Protein 3LNU (pdb70)

CATH classification: 3.30.565.10 (+1 more: 3.30.230.10)

InterPro domains:
  IPR001241 DNA topoisomerase, type IIA [SM00433] (78-667)
  IPR002288 DNA gyrase B subunit, C-terminal [PF00986] (601-663)
  IPR003594 Histidine kinase/HSP90-like ATPase domain [PF02518] (72-176)
  IPR003594 Histidine kinase/HSP90-like ATPase domain [SM00387] (71-217)
  IPR005737 DNA topoisomerase IV, subunit B, Gram-negative [MF_00938] (46-671)
  IPR005737 DNA topoisomerase IV, subunit B, Gram-negative [PR01098] (70-83)
  IPR005737 DNA topoisomerase IV, subunit B, Gram-negative [PR01098] (193-208)
  IPR005737 DNA topoisomerase IV, subunit B, Gram-negative [PR01098] (218-235)
  IPR005737 DNA topoisomerase IV, subunit B, Gram-negative [PR01098] (236-257)
  IPR005737 DNA topoisomerase IV, subunit B, Gram-negative [PR01098] (282-305)
  IPR005737 DNA topoisomerase IV, subunit B, Gram-negative [PR01098] (337-353)
  IPR005737 DNA topoisomerase IV, subunit B, Gram-negative [PR01098] (354-369)
  IPR005737 DNA topoisomerase IV, subunit B, Gram-negative [PR01098] (381-404)
  IPR005737 DNA topoisomerase IV, subunit B, Gram-negative [PR01098] (405-430)
  IPR005737 DNA topoisomerase IV, subunit B, Gram-negative [PR01098] (491-512)
  IPR005737 DNA topoisomerase IV, subunit B, Gram-negative [PR01098] (512-524)
  IPR005737 DNA topoisomerase IV, subunit B, Gram-negative [PR01098] (546-562)
  IPR005737 DNA topoisomerase IV, subunit B, Gram-negative [PR01098] (580-602)
  IPR005737 DNA topoisomerase IV, subunit B, Gram-negative [PR01098] (627-641)
  IPR005737 DNA topoisomerase IV, subunit B, Gram-negative [TIGR01055] (47-668)

B-factor: mean 40.66, std 11.2, range [24.12, 106.64]

Solvent-accessible surface area: 16724 Å² total; per-residue (Å²): 74,15,92,54,0,61,174,147,25,44,140,88,13,80,38,39,74,0,27,42,0,0,62,38,7,0,46,62,4,5,84,34,7,72,57,62,91,5,126,68,0,70,0,19,7,48,150,84,28,0,0,16,2,36,16,59,0,101,11,29,52,18,92,96,60,114,137,58,161,37,12,13,0,25,27,79,0,21,99,167,65,7,5,8,0,0,2,0,2,50,44,0,32,0,30,0,51,69,119,6,28,38,16,39,0,22,0,114,73,1,96,44,47,29,167,35,67,107,80,22,125,30,47,156,202,62,33,1,13,78,4,54,0,42,14,18,74,154,35,14,123,32,64,154,25,61,33,171,46,4,55,86,46,0,58,14,14,0,4,9,10,79,12,2,23,0,67,2,57,11,71,65,85,44,95,134,42,71,34,112,32,131,87,0,6,70,48,7,0,76,51,73,7,85,149,40,136,13,31,0,82,74,3,7,51,11,80,80,128,95,97,68,5,57,0,45,1,0,0,0,1,0,53,144,27,123,50,25,67,49,4,21,0,52,19,63,82,1,68,81,43,7,13,0,9,81,2,0,66,41,0,0,4,46,1,0,86,86,10,0,81,178,100,130,51,49,56,238,84,24,161,5,34,38,74,4,0,28,50,45,0,0,1,0,0,7,0,67,20,95,110,22,106,53,39,37,151,78,91,68,76,2,47,14,218,105,0,27,46,21,0,67,31,6,0,44,104,31,0,24,112,42,1,100,133,47,54,139,55,0,54,117,0,0,88,26,0,4,75,71,13,62,80,165

Radius of gyration: 23.65 Å; Cα contacts (8 Å, |Δi|>4): 718; chains: 1; bounding box: 63×44×61 Å

Foldseek 3Di:
DLVVCVVPVVVPAPQQECQRLVVLVVVVQLVQLQVVFWAEWEWEQDPLLKIKIKIQGQWDFQDADPVVRATPVLCCCQDDSNVSLLQQFQKKKKWWDHQQFIWIWMHGNSHTPDGTGGDGGHDHSRTIMMMMTHGDNVRHPDSDDPVVVVVVLQQLSQLQRANHKYKYAYHVVRDIDIHHHNPRFQSVQCVVCVVFAWFPNSFQWFWDPPDQKIKTKTKTFTLDDDAAAWEEEQSHTQPVEELLVLLLLLQLQLLLQVLCVVVVPADPPFHFDSCLLPVRMHMYMYMYHPPWAADDPVSSYTYPNVNSNVSSVRNNVRNNVVCVVVVVSSSVSSVSSNVVRVVD

Organism: Xanthomonas oryzae pv. oryzae (strain KACC10331 / KXO85) (NCBI:txid291331)

Sequence (344 aa):
GLDPVKRRPGMYTDTARPNHLAQEVIDNSVDEALAGHAKQIEVTLYKDGSCEVSDDGRGMPVDIHPEEKIPGVELILTRLGVSVVNALSTKVELFIKREGSEHRMEFRDGNAASKLEVVGTVGKKNTGTRLRFWADPKYFDTPKFNVRALRHLLRAKAVLCPGLTVKLHDEATGEQDSWYFENGLRDYLKGEMAEHEMLPADLFVGSLKKDTEIVDWAAGWVPEGELVQESYVNLIPTAQHGTHVNGLRSGLTDALREFCDFRNLLPRGVKLAPEDVWDRVTFVLSLKMTDPQFSGQTKERLSSRQAAGFIEGAAHDAFSLYLNQNVEIGEKIAQIAIDRASAR

Nearest PDB structures (foldseek):
  3lnu-assembly1_A  TM=1.003E+00  e=7.807E-81  Xanthomonas oryzae pv. oryzae KACC 10331
  3lps-assembly1_A  TM=9.990E-01  e=3.133E-77  Xanthomonas oryzae pv. oryzae KACC 10331
  7cmp-assembly2_D  TM=8.787E-01  e=3.612E-68  Xanthomonas oryzae pv. oryzae KACC 10331
  6enh-assembly1_A-2  TM=9.137E-01  e=7.627E-40  Thermus thermophilus HB8
  3fv5-assembly2_B  TM=9.926E-01  e=2.231E-29  Escherichia coli K-12

Secondary structure (DSSP, 8-state):
--HHHHH-GGGTS-TTSTHHHHHHHHHHHHH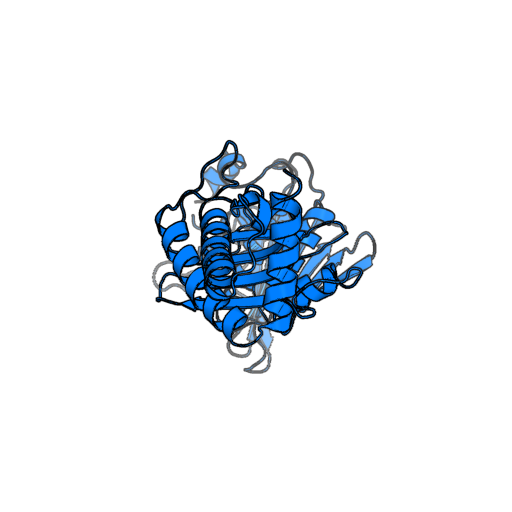HHHTTS--EEEEEE-TTS-EEEEE-SS----SB-TTT-SBHHHHHHH---HHHHHHTEEEEEEEEEETTEEEEEEEETTEE-S--EEEEE--TT--EEEEEEEE-GGGSS-S---HHHHHHHHHHHHHHSTT-EEEEEETTT--EEEEE-SSSHHHHHHHHTTTS--EEEEEEEEEEE-SS-EEEEEEEE-SSSPPPEEEEETTEE-TT-BHHHHHHHHHHHHHHHHHHHHTT-PPTT----HHHHHTTEEEEEEEE-SS--EESTTS-EE--HHHHHHHHHHHHHHHHHHHHH-HHHHHHHHHHHHHHHHT-

Structure (mmCIF,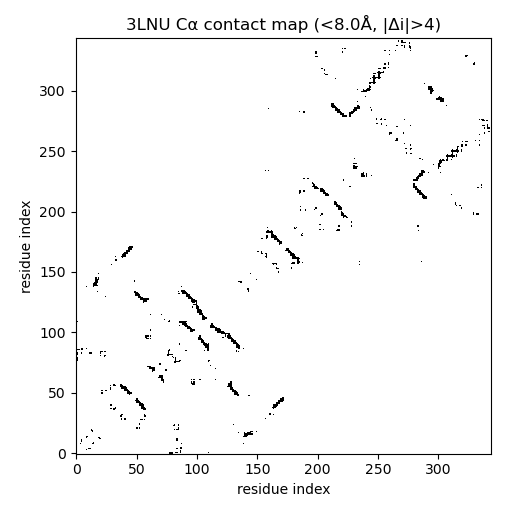 N/CA/C/O backbone):
data_3LNU
#
_entry.id   3LNU
#
_cell.length_a   105.302
_cell.length_b   105.302
_cell.length_c   133.765
_cell.angle_alpha   90.00
_cell.angle_beta   90.00
_cell.angle_gamma   90.00
#
_symmetry.space_group_name_H-M   'P 42 21 2'
#
loop_
_entity.id
_entity.type
_entity.pdbx_description
1 polymer 'Topoisomerase IV subunit B'
2 water water
#
loop_
_atom_site.group_PDB
_atom_site.id
_atom_site.type_symbol
_atom_site.label_atom_id
_atom_site.label_alt_id
_atom_site.label_comp_id
_atom_site.label_asym_id
_atom_site.label_entity_id
_atom_site.label_seq_id
_atom_site.pdbx_PDB_ins_code
_atom_site.Cartn_x
_atom_site.Cartn_y
_atom_site.Cartn_z
_atom_site.occupancy
_atom_site.B_iso_or_equiv
_atom_site.auth_seq_id
_atom_site.auth_comp_id
_atom_site.auth_asym_id
_atom_site.auth_atom_id
_atom_site.pdbx_PDB_model_num
ATOM 1 N N . GLY A 1 34 ? -12.058 44.779 68.966 1.00 55.50 59 GLY A N 1
ATOM 2 C CA . GLY A 1 34 ? -13.268 45.451 68.395 1.00 53.65 59 GLY A CA 1
ATOM 3 C C . GLY A 1 34 ? -13.117 45.720 66.911 1.00 51.67 59 GLY A C 1
ATOM 4 O O . GLY A 1 34 ? -12.001 45.887 66.415 1.00 50.96 59 GLY A O 1
ATOM 5 N N . LEU A 1 35 ? -14.239 45.763 66.197 1.00 49.31 60 LEU A N 1
ATOM 6 C CA . LEU A 1 35 ? -14.212 46.008 64.759 1.00 48.04 60 LEU A CA 1
ATOM 7 C C . LEU A 1 35 ? -14.638 47.432 64.410 1.00 47.65 60 LEU A C 1
ATOM 8 O O . LEU A 1 35 ? -14.502 47.861 63.266 1.00 48.51 60 LEU A O 1
ATOM 13 N N . ASP A 1 36 ? -15.140 48.169 65.399 1.00 47.98 61 ASP A N 1
ATOM 14 C CA . ASP A 1 36 ? -15.581 49.544 65.172 1.00 47.73 61 ASP A CA 1
ATOM 15 C C . ASP A 1 36 ? -14.552 50.424 64.475 1.00 44.80 61 ASP A C 1
ATOM 16 O O . ASP A 1 36 ? -14.906 51.249 63.638 1.00 45.25 61 ASP A O 1
ATOM 21 N N . PRO A 1 37 ? -13.265 50.282 64.824 1.00 43.78 62 PRO A N 1
ATOM 22 C CA . PRO A 1 37 ? -12.258 51.118 64.160 1.00 43.91 62 PRO A CA 1
ATOM 23 C C . PRO A 1 37 ? -12.272 50.913 62.645 1.00 43.20 62 PRO A C 1
ATOM 24 O O . PRO A 1 37 ? -12.077 51.856 61.881 1.00 42.54 62 PRO A O 1
ATOM 28 N N . VAL A 1 38 ? -12.507 49.672 62.219 1.00 42.20 63 VAL A N 1
ATOM 29 C CA . VAL A 1 38 ? -12.537 49.349 60.797 1.00 39.15 63 VAL A CA 1
ATOM 30 C C . VAL A 1 38 ? -13.741 50.003 60.127 1.00 41.11 63 VAL A C 1
ATOM 31 O O . VAL A 1 38 ? -13.633 50.536 59.022 1.00 37.81 63 VAL A O 1
ATOM 35 N N . LYS A 1 39 ? -14.887 49.962 60.801 1.00 42.13 64 LYS A N 1
ATOM 36 C CA . LYS A 1 39 ? -16.108 50.552 60.269 1.00 44.51 64 LYS A CA 1
ATOM 37 C C . LYS A 1 39 ? -15.991 52.073 60.207 1.00 46.64 64 LYS A C 1
ATOM 38 O O . LYS A 1 39 ? -16.575 52.719 59.337 1.00 47.66 64 LYS A O 1
ATOM 44 N N . ARG A 1 40 ? -15.228 52.635 61.137 1.00 48.01 65 ARG A N 1
ATOM 45 C CA . ARG A 1 40 ? -15.027 54.078 61.211 1.00 50.33 65 ARG A CA 1
ATOM 46 C C . ARG A 1 40 ? -14.130 54.564 60.064 1.00 49.40 65 ARG A C 1
ATOM 47 O O . ARG A 1 40 ? -14.413 55.582 59.433 1.00 49.53 65 ARG A O 1
ATOM 55 N N . ARG A 1 41 ? -13.055 53.830 59.796 1.00 47.99 66 ARG A N 1
ATOM 56 C CA . ARG A 1 41 ? -12.124 54.187 58.727 1.00 47.22 66 ARG A CA 1
ATOM 57 C C . ARG A 1 41 ? -11.800 52.969 57.864 1.00 43.74 66 ARG A C 1
ATOM 58 O O . ARG A 1 41 ? -10.687 52.444 57.912 1.00 41.93 66 ARG A O 1
ATOM 66 N N . PRO A 1 42 ? -12.763 52.512 57.048 1.00 41.99 67 PRO A N 1
ATOM 67 C CA . PRO A 1 42 ? -12.513 51.343 56.198 1.00 40.57 67 PRO A CA 1
ATOM 68 C C . PRO A 1 42 ? -11.305 51.485 55.272 1.00 39.34 67 PRO A C 1
ATOM 69 O O . PRO A 1 42 ? -10.629 50.502 54.971 1.00 37.89 67 PRO A O 1
ATOM 73 N N . GLY A 1 43 ? -11.031 52.712 54.840 1.00 38.42 68 GLY A N 1
ATOM 74 C CA . GLY A 1 43 ? -9.910 52.957 53.952 1.00 37.63 68 GLY A CA 1
ATOM 75 C C . GLY A 1 43 ? -8.554 52.611 54.538 1.00 38.02 68 GLY A C 1
ATOM 76 O O . GLY A 1 43 ? -7.573 52.476 53.811 1.00 36.96 68 GLY A O 1
ATOM 77 N N . MET A 1 44 ? -8.484 52.467 55.855 1.00 39.94 69 MET A N 1
ATOM 78 C CA . MET A 1 44 ? -7.221 52.129 56.498 1.00 41.10 69 MET A CA 1
ATOM 79 C C . MET A 1 44 ? -7.029 50.623 56.568 1.00 38.67 69 MET A C 1
ATOM 80 O O . MET A 1 44 ? -5.946 50.149 56.892 1.00 39.89 69 MET A O 1
ATOM 85 N N . TYR A 1 45 ? -8.076 49.870 56.255 1.00 37.14 70 TYR A N 1
ATOM 86 C CA . TYR A 1 45 ? -8.001 48.413 56.331 1.00 35.85 70 TYR A CA 1
ATOM 87 C C . TYR A 1 45 ? -8.239 47.673 55.025 1.00 33.69 70 TYR A C 1
ATOM 88 O O . TYR A 1 45 ? -7.934 46.490 54.925 1.00 31.63 70 TYR A O 1
ATOM 97 N N . THR A 1 46 ? -8.792 48.354 54.030 1.00 33.05 71 THR A N 1
ATOM 98 C CA . THR A 1 46 ? -9.053 47.707 52.750 1.00 33.11 71 THR A CA 1
ATOM 99 C C . THR A 1 46 ? -9.149 48.746 51.645 1.00 33.99 71 THR A C 1
ATOM 100 O O . THR A 1 46 ? -9.105 49.947 51.905 1.00 34.64 71 THR A O 1
ATOM 104 N N . ASP A 1 47 ? -9.271 48.273 50.411 1.00 33.97 72 ASP A N 1
ATOM 105 C CA . ASP A 1 47 ? -9.422 49.157 49.260 1.00 35.72 72 ASP A CA 1
ATOM 106 C C . ASP A 1 47 ? -10.925 49.396 49.148 1.00 34.49 72 ASP A C 1
ATOM 107 O O . ASP A 1 47 ? -11.667 48.490 48.776 1.00 33.90 72 ASP A O 1
ATOM 112 N N . THR A 1 48 ? -11.372 50.606 49.470 1.00 34.88 73 THR A N 1
ATOM 113 C CA . THR A 1 48 ? -12.799 50.936 49.431 1.00 35.24 73 THR A CA 1
ATOM 114 C C . THR A 1 48 ? -13.400 51.205 48.047 1.00 36.87 73 THR A C 1
ATOM 115 O O . THR A 1 48 ? -14.574 51.580 47.941 1.00 35.25 73 THR A O 1
ATOM 119 N N . ALA A 1 49 ? -12.606 51.025 46.995 1.00 35.00 74 ALA A N 1
ATOM 120 C CA . ALA A 1 49 ? -13.092 51.246 45.633 1.00 35.76 74 ALA A CA 1
ATOM 121 C C . ALA A 1 49 ? -14.125 50.179 45.295 1.00 36.66 74 ALA A C 1
ATOM 122 O O . ALA A 1 49 ? -15.161 50.463 44.688 1.00 36.98 74 ALA A O 1
ATOM 124 N N . ARG A 1 50 ? -13.817 48.948 45.696 1.00 36.28 75 ARG A N 1
ATOM 125 C CA . ARG A 1 50 ? -14.677 47.794 45.463 1.00 33.51 75 ARG A CA 1
ATOM 126 C C . ARG A 1 50 ? -14.268 46.686 46.442 1.00 33.67 75 ARG A C 1
ATOM 127 O O . ARG A 1 50 ? -13.239 46.795 47.106 1.00 32.34 75 ARG A O 1
ATOM 135 N N . PRO A 1 51 ? -15.065 45.606 46.541 1.00 33.31 76 PRO A N 1
ATOM 136 C CA . PRO A 1 51 ? -14.797 44.484 47.455 1.00 32.35 76 PRO A CA 1
ATOM 137 C C . PRO A 1 51 ? -13.711 43.472 47.088 1.00 32.05 76 PRO A C 1
ATOM 138 O O . PRO A 1 51 ? -13.548 42.472 47.792 1.00 31.49 76 PRO A O 1
ATOM 142 N N . ASN A 1 52 ? -12.981 43.710 46.002 1.00 30.10 77 ASN A N 1
ATOM 143 C CA . ASN A 1 52 ? -11.927 42.782 45.588 1.00 31.45 77 ASN A CA 1
ATOM 144 C C . ASN A 1 52 ? -10.931 42.448 46.696 1.00 30.31 77 ASN A C 1
ATOM 145 O O . ASN A 1 52 ? -10.571 41.282 46.882 1.00 30.87 77 ASN A O 1
ATOM 150 N N . HIS A 1 53 ? -10.479 43.465 47.422 1.00 30.01 78 HIS A N 1
ATOM 151 C CA . HIS A 1 53 ? -9.514 43.240 48.495 1.00 30.17 78 HIS A CA 1
ATOM 152 C C . HIS A 1 53 ? -10.089 42.334 49.579 1.00 28.94 78 HIS A C 1
ATOM 153 O O . HIS A 1 53 ? -9.373 41.494 50.127 1.00 27.18 78 HIS A O 1
ATOM 160 N N . LEU A 1 54 ? -11.372 42.506 49.895 1.00 26.17 79 LEU A N 1
ATOM 161 C CA . LEU A 1 54 ? -12.006 41.663 50.909 1.00 26.24 79 LEU A CA 1
ATOM 162 C C . LEU A 1 54 ? -11.916 40.208 50.455 1.00 25.45 79 LEU A C 1
ATOM 163 O O . LEU A 1 54 ? -11.549 39.327 51.230 1.00 28.19 79 LEU A O 1
ATOM 168 N N . ALA A 1 55 ? -12.237 39.954 49.193 1.00 26.56 80 ALA A N 1
ATOM 169 C CA . ALA A 1 55 ? -12.171 38.595 48.674 1.00 26.47 80 ALA A CA 1
ATOM 170 C C . ALA A 1 55 ? -10.743 38.080 48.778 1.00 28.36 80 ALA A C 1
ATOM 171 O O . ALA A 1 55 ? -10.510 36.912 49.105 1.00 27.97 80 ALA A O 1
ATOM 173 N N . GLN A 1 56 ? -9.793 38.969 48.497 1.00 29.62 81 GLN A N 1
ATOM 174 C CA . GLN A 1 56 ? -8.367 38.644 48.539 1.00 31.58 81 GLN A CA 1
ATOM 175 C C . GLN A 1 56 ? -7.966 38.109 49.909 1.00 30.17 81 GLN A C 1
ATOM 176 O O . GLN A 1 56 ? -7.220 37.132 50.013 1.00 29.69 81 GLN A O 1
ATOM 182 N N . GLU A 1 57 ? -8.460 38.756 50.960 1.00 28.40 82 GLU A N 1
ATOM 183 C CA . GLU A 1 57 ? -8.140 38.335 52.316 1.00 29.41 82 GLU A CA 1
ATOM 184 C C . GLU A 1 57 ? -8.650 36.922 52.567 1.00 28.48 82 GLU A C 1
ATOM 185 O O . GLU A 1 57 ? -7.950 36.104 53.165 1.00 27.06 82 GLU A O 1
ATOM 191 N N . VAL A 1 58 ? -9.859 36.625 52.097 1.00 26.32 83 VAL A N 1
ATOM 192 C CA . VAL A 1 58 ? -10.415 35.293 52.290 1.00 25.58 83 VAL A CA 1
ATOM 193 C C . VAL A 1 58 ? -9.633 34.289 51.451 1.00 26.61 83 VAL A C 1
ATOM 194 O O . VAL A 1 58 ? -9.347 33.178 51.894 1.00 25.94 83 VAL A O 1
ATOM 198 N N . ILE A 1 59 ? -9.274 34.687 50.238 1.00 27.54 84 ILE A N 1
ATOM 199 C CA . ILE A 1 59 ? -8.509 33.809 49.361 1.00 27.06 84 ILE A CA 1
ATOM 200 C C . ILE A 1 59 ? -7.135 33.503 49.970 1.00 27.11 84 ILE A C 1
ATOM 201 O O . ILE A 1 59 ? -6.671 32.364 49.908 1.00 27.98 84 ILE A O 1
ATOM 206 N N . ASP A 1 60 ? -6.488 34.499 50.577 1.00 29.34 85 ASP A N 1
ATOM 207 C CA . ASP A 1 60 ? -5.169 34.255 51.167 1.00 31.06 85 ASP A CA 1
ATOM 208 C C . ASP A 1 60 ? -5.215 33.157 52.229 1.00 31.27 85 ASP A C 1
ATOM 209 O O . ASP A 1 60 ? -4.275 32.377 52.345 1.00 31.45 85 ASP A O 1
ATOM 214 N N . ASN A 1 61 ? -6.300 33.085 53.000 1.00 31.95 86 ASN A N 1
ATOM 215 C CA . ASN A 1 61 ? -6.399 32.040 54.015 1.00 33.29 86 ASN A CA 1
ATOM 216 C C . ASN A 1 61 ? -6.424 30.653 53.391 1.00 31.52 86 ASN A C 1
ATOM 217 O O . ASN A 1 61 ? -5.790 29.732 53.898 1.00 33.45 86 ASN A O 1
ATOM 222 N N . SER A 1 62 ? -7.147 30.502 52.287 1.00 30.54 87 SER A N 1
ATOM 223 C CA . SER A 1 62 ? -7.206 29.208 51.622 1.00 28.92 87 SER A CA 1
ATOM 224 C C . SER A 1 62 ? -5.863 28.898 50.955 1.00 29.47 87 SER A C 1
ATOM 225 O O . SER A 1 62 ? -5.439 27.747 50.915 1.00 27.89 87 SER A O 1
ATOM 228 N N . VAL A 1 63 ? -5.193 29.919 50.426 1.00 30.37 88 VAL A N 1
ATOM 229 C CA . VAL A 1 63 ? -3.910 29.684 49.772 1.00 31.07 88 VAL A CA 1
ATOM 230 C C . VAL A 1 63 ? -2.869 29.216 50.794 1.00 31.65 88 VAL A C 1
ATOM 231 O O . VAL A 1 63 ? -2.033 28.370 50.482 1.00 31.00 88 VAL A O 1
ATOM 235 N N . ASP A 1 64 ? -2.932 29.733 52.018 1.00 32.29 89 ASP A N 1
ATOM 236 C CA . ASP A 1 64 ? -1.988 29.302 53.041 1.00 35.48 89 ASP A CA 1
ATOM 237 C C . ASP A 1 64 ? -2.131 27.801 53.298 1.00 37.18 89 ASP A C 1
ATOM 238 O O . ASP A 1 64 ? -1.141 27.113 53.558 1.00 36.85 89 ASP A O 1
ATOM 243 N N . GLU A 1 65 ? -3.360 27.289 53.218 1.00 37.69 90 GLU A N 1
ATOM 244 C CA . GLU A 1 65 ? -3.594 25.857 53.418 1.00 38.31 90 GLU A CA 1
ATOM 245 C C . GLU A 1 65 ? -2.919 25.081 52.294 1.00 37.77 90 GLU A C 1
ATOM 246 O O . GLU A 1 65 ? -2.311 24.035 52.521 1.00 38.78 90 GLU A O 1
ATOM 252 N N . ALA A 1 66 ? -3.032 25.610 51.080 1.00 37.14 91 ALA A N 1
ATOM 253 C CA . ALA A 1 66 ? -2.434 24.988 49.909 1.00 37.27 91 ALA A CA 1
ATOM 254 C C . ALA A 1 66 ? -0.906 25.029 49.989 1.00 36.26 91 ALA A C 1
ATOM 255 O O . ALA A 1 66 ? -0.231 24.052 49.657 1.00 36.89 91 ALA A O 1
ATOM 257 N N . LEU A 1 67 ? -0.362 26.161 50.426 1.00 36.20 92 LEU A N 1
ATOM 258 C CA . LEU A 1 67 ? 1.088 26.305 50.551 1.00 37.35 92 LEU A CA 1
ATOM 259 C C . LEU A 1 67 ? 1.629 25.359 51.622 1.00 38.89 92 LEU A C 1
ATOM 260 O O . LEU A 1 67 ? 2.793 24.970 51.579 1.00 38.20 92 LEU A O 1
ATOM 265 N N . ALA A 1 68 ? 0.776 24.991 52.577 1.00 40.33 93 ALA A N 1
ATOM 266 C CA . ALA A 1 68 ? 1.171 24.087 53.653 1.00 41.40 93 ALA A CA 1
ATOM 267 C C . ALA A 1 68 ? 0.963 22.636 53.245 1.00 42.65 93 ALA A C 1
ATOM 268 O O . ALA A 1 68 ? 1.155 21.723 54.049 1.00 42.56 93 ALA A O 1
ATOM 270 N N . GLY A 1 69 ? 0.561 22.430 51.996 1.00 42.42 94 GLY A N 1
ATOM 271 C CA . GLY A 1 69 ? 0.334 21.084 51.502 1.00 43.52 94 GLY A CA 1
ATOM 272 C C . GLY A 1 69 ? -0.910 20.409 52.054 1.00 45.87 94 GLY A C 1
ATOM 273 O O . GLY A 1 69 ? -0.994 19.179 52.060 1.00 45.74 94 GLY A O 1
ATOM 274 N N . HIS A 1 70 ? -1.881 21.199 52.510 1.00 45.05 95 HIS A N 1
ATOM 275 C CA . HIS A 1 70 ? -3.114 20.642 53.061 1.00 45.89 95 HIS A CA 1
ATOM 276 C C . HIS A 1 70 ? -4.370 21.019 52.283 1.00 45.62 95 HIS A C 1
ATOM 277 O O . HIS A 1 70 ? -5.482 20.865 52.783 1.00 46.53 95 HIS A O 1
ATOM 284 N N . ALA A 1 71 ? -4.195 21.514 51.065 1.00 43.80 96 ALA A N 1
ATOM 285 C CA . ALA A 1 71 ? -5.326 21.892 50.231 1.00 41.45 96 ALA A CA 1
ATOM 286 C C . ALA A 1 71 ? -4.928 21.720 48.775 1.00 40.06 96 ALA A C 1
ATOM 287 O O . ALA A 1 71 ? -3.794 22.008 48.400 1.00 39.57 96 ALA A O 1
ATOM 289 N N . LYS A 1 72 ? -5.862 21.248 47.959 1.00 38.09 97 LYS A N 1
ATOM 290 C CA . LYS A 1 72 ? -5.594 21.024 46.543 1.00 39.10 97 LYS A CA 1
ATOM 291 C C . LYS A 1 72 ? -6.653 21.680 45.667 1.00 37.16 97 LYS A C 1
ATOM 292 O O . LYS A 1 72 ? -6.524 21.707 44.444 1.00 35.25 97 LYS A O 1
ATOM 298 N N . GLN A 1 73 ? -7.696 22.213 46.294 1.00 35.37 98 GLN A N 1
ATOM 299 C CA . GLN A 1 73 ? -8.793 22.809 45.544 1.00 35.53 98 GLN A CA 1
ATOM 300 C C . GLN A 1 73 ? -9.337 24.067 46.212 1.00 33.36 98 GLN A C 1
ATOM 301 O O . GLN A 1 73 ? -9.634 24.066 47.403 1.00 31.94 98 GLN A O 1
ATOM 307 N N . ILE A 1 74 ? -9.457 25.135 45.435 1.00 31.38 99 ILE A N 1
ATOM 308 C CA . ILE A 1 74 ? -9.997 26.393 45.921 1.00 30.57 99 ILE A CA 1
ATOM 309 C C . ILE A 1 74 ? -10.969 26.868 44.848 1.00 30.90 99 ILE A C 1
ATOM 310 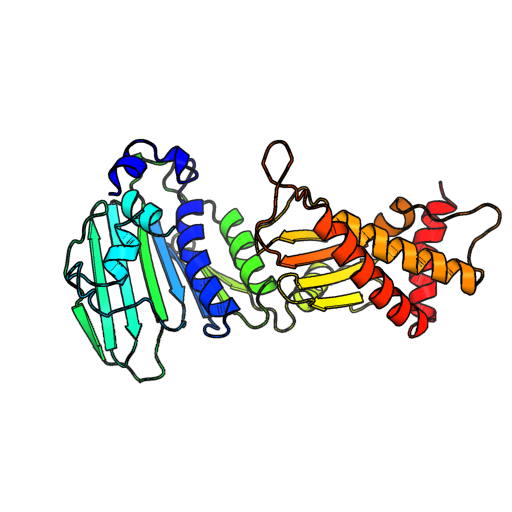O O . ILE A 1 74 ? -10.639 26.853 43.664 1.00 30.35 99 ILE A O 1
ATOM 315 N N . GLU A 1 75 ? -12.169 27.276 45.249 1.00 31.76 100 GLU A N 1
ATOM 316 C CA . GLU A 1 75 ? -13.150 27.751 44.282 1.00 31.27 100 GLU A CA 1
ATOM 317 C C . GLU A 1 75 ? -13.791 29.040 44.758 1.00 30.75 100 GLU A C 1
ATOM 318 O O . GLU A 1 75 ? -14.234 29.141 45.900 1.00 29.54 100 GLU A O 1
ATOM 324 N N . VAL A 1 76 ? -13.831 30.028 43.875 1.00 29.13 101 VAL A N 1
ATOM 325 C CA . VAL A 1 76 ? -14.425 31.306 44.210 1.00 28.32 101 VAL A CA 1
ATOM 326 C C . VAL A 1 76 ? -15.700 31.496 43.412 1.00 28.87 101 VAL A C 1
ATOM 327 O O . VAL A 1 76 ? -15.742 31.207 42.217 1.00 28.57 101 VAL A O 1
ATOM 331 N N . THR A 1 77 ? -16.745 31.972 44.079 1.00 29.16 102 THR A N 1
ATOM 332 C CA . THR A 1 77 ? -18.018 32.212 43.413 1.00 28.85 102 THR A CA 1
ATOM 333 C C . THR A 1 77 ? -18.476 33.655 43.641 1.00 29.41 102 THR A C 1
ATOM 334 O O . THR A 1 77 ? -18.509 34.125 44.775 1.00 29.41 102 THR A O 1
ATOM 338 N N . LEU A 1 78 ? -18.792 34.360 42.558 1.00 30.32 103 LEU A N 1
ATOM 339 C CA . LEU A 1 78 ? -19.313 35.724 42.646 1.00 31.09 103 LEU A CA 1
ATOM 340 C C . LEU A 1 78 ? -20.800 35.576 42.344 1.00 31.92 103 LEU A C 1
ATOM 341 O O . LEU A 1 78 ? -21.172 35.117 41.266 1.00 31.32 103 LEU A O 1
ATOM 346 N N . TYR A 1 79 ? -21.649 35.950 43.293 1.00 32.44 104 TYR A N 1
ATOM 347 C CA . TYR A 1 79 ? -23.091 35.817 43.110 1.00 33.26 104 TYR A CA 1
ATOM 348 C C . TYR A 1 79 ? -23.756 37.087 42.599 1.00 34.91 104 TYR A C 1
ATOM 349 O O . TYR A 1 79 ? -23.215 38.190 42.749 1.00 35.16 104 TYR A O 1
ATOM 358 N N . LYS A 1 80 ? -24.935 36.928 42.000 1.00 33.72 105 LYS A N 1
ATOM 359 C CA . LYS A 1 80 ? -25.688 38.067 41.478 1.00 34.49 105 LYS A CA 1
ATOM 360 C C . LYS A 1 80 ? -26.143 38.977 42.613 1.00 33.23 105 LYS A C 1
ATOM 361 O O . LYS A 1 80 ? -26.372 40.166 42.400 1.00 35.30 105 LYS A O 1
ATOM 367 N N . ASP A 1 81 ? -26.286 38.426 43.816 1.00 30.44 106 ASP A N 1
ATOM 368 C CA . ASP A 1 81 ? -26.706 39.249 44.947 1.00 30.28 106 ASP A CA 1
ATOM 369 C C . ASP A 1 81 ? -25.537 40.084 45.479 1.00 28.53 106 ASP A C 1
ATOM 370 O O . ASP A 1 81 ? -25.662 40.753 46.499 1.00 28.60 106 ASP A O 1
ATOM 375 N N . GLY A 1 82 ? -24.401 40.038 44.788 1.00 28.14 107 GLY A N 1
ATOM 376 C CA . GLY A 1 82 ? -23.254 40.819 45.212 1.00 28.06 107 GLY A CA 1
ATOM 377 C C . GLY A 1 82 ? -22.315 40.136 46.189 1.00 29.10 107 GLY A C 1
ATOM 378 O O . GLY A 1 82 ? -21.258 40.679 46.523 1.00 30.20 107 GLY A O 1
ATOM 379 N N . SER A 1 83 ? -22.677 38.946 46.653 1.00 27.01 108 SER A N 1
ATOM 380 C CA . SER A 1 83 ? -21.819 38.245 47.598 1.00 27.14 108 SER A CA 1
ATOM 381 C C . SER A 1 83 ? -20.699 37.491 46.896 1.00 26.75 108 SER A C 1
ATOM 382 O O . SER A 1 83 ? -20.709 37.310 45.676 1.00 27.01 108 SER A O 1
ATOM 385 N N . CYS A 1 84 ? -19.723 37.065 47.685 1.00 27.10 109 CYS A N 1
ATOM 386 C CA . CYS A 1 84 ? -18.592 36.315 47.174 1.00 27.49 109 CYS A CA 1
ATOM 387 C C . CYS A 1 84 ? -18.338 35.191 48.151 1.00 26.28 109 CYS A C 1
ATOM 388 O O . CYS A 1 84 ? -18.392 35.387 49.363 1.00 27.52 109 CYS A O 1
ATOM 391 N N . GLU A 1 85 ? -18.089 34.007 47.621 1.00 25.63 110 GLU A N 1
ATOM 392 C CA . GLU A 1 85 ? -17.820 32.862 48.459 1.00 27.19 110 GLU A CA 1
ATOM 393 C C . GLU A 1 85 ? -16.508 32.237 48.023 1.00 27.14 110 GLU A C 1
ATOM 394 O O . GLU A 1 85 ? -16.188 32.197 46.834 1.00 28.98 110 GLU A O 1
ATOM 400 N N . VAL A 1 86 ? -15.745 31.774 49.003 1.00 27.53 111 VAL A N 1
ATOM 401 C CA . VAL A 1 86 ? -14.464 31.137 48.759 1.00 27.81 111 VAL A CA 1
ATOM 402 C C . VAL A 1 86 ? -14.512 29.835 49.521 1.00 28.26 111 VAL A C 1
ATOM 403 O O . VAL A 1 86 ? -14.748 29.820 50.726 1.00 29.20 111 VAL A O 1
ATOM 407 N N . SER A 1 87 ? -14.286 28.749 48.797 1.00 28.13 112 SER A N 1
ATOM 408 C CA . SER A 1 87 ? -14.334 27.409 49.347 1.00 30.82 112 SER A CA 1
ATOM 409 C C . SER A 1 87 ? -13.020 26.666 49.100 1.00 31.15 112 SER A C 1
ATOM 410 O O . SER A 1 87 ? -12.446 26.760 48.016 1.00 32.41 112 SER A O 1
ATOM 413 N N . ASP A 1 88 ? -12.538 25.937 50.103 1.00 31.13 113 ASP A N 1
ATOM 414 C CA . ASP A 1 88 ? -11.308 25.164 49.946 1.00 30.60 113 ASP A CA 1
ATOM 415 C C . ASP A 1 88 ? -11.454 23.802 50.624 1.00 31.45 113 ASP A C 1
ATOM 416 O O . ASP A 1 88 ? -12.369 23.591 51.427 1.00 30.42 113 ASP A O 1
ATOM 421 N N . ASP A 1 89 ? -10.563 22.879 50.280 1.00 30.27 114 ASP A N 1
ATOM 422 C CA . ASP A 1 89 ? -10.582 21.542 50.856 1.00 31.82 114 ASP A CA 1
ATOM 423 C C . ASP A 1 89 ? -9.399 21.400 51.814 1.00 33.25 114 ASP A C 1
ATOM 424 O O . ASP A 1 89 ? -8.743 20.358 51.878 1.00 33.54 114 ASP A O 1
ATOM 429 N N . GLY A 1 90 ? -9.139 22.472 52.555 1.00 34.65 115 GLY A N 1
ATOM 430 C CA . GLY A 1 90 ? -8.056 22.483 53.518 1.00 36.33 115 GLY A CA 1
ATOM 431 C C . GLY A 1 90 ? -8.447 21.756 54.793 1.00 38.25 115 GLY A C 1
ATOM 432 O O . GLY A 1 90 ? -9.416 20.999 54.805 1.00 37.86 115 GLY A O 1
ATOM 433 N N . ARG A 1 91 ? -7.701 21.988 55.866 1.00 39.00 116 ARG A N 1
ATOM 434 C CA . ARG A 1 91 ? -7.970 21.331 57.140 1.00 42.15 116 ARG A CA 1
ATOM 435 C C . ARG A 1 91 ? -9.204 21.895 57.834 1.00 41.61 116 ARG A C 1
ATOM 436 O O . ARG A 1 91 ? -9.763 21.267 58.738 1.00 41.22 116 ARG A O 1
ATOM 444 N N . GLY A 1 92 ? -9.622 23.081 57.397 1.00 40.05 117 GLY A N 1
ATOM 445 C CA . GLY A 1 92 ? -10.787 23.732 57.966 1.00 37.30 117 GLY A CA 1
ATOM 446 C C . GLY A 1 92 ? -10.432 24.642 59.127 1.00 37.12 117 GLY A C 1
ATOM 447 O O . GLY A 1 92 ? -9.527 24.337 59.901 1.00 34.94 117 GLY A O 1
ATOM 448 N N . MET A 1 93 ? -11.134 25.764 59.244 1.00 35.78 118 MET A N 1
ATOM 449 C CA . MET A 1 93 ? -10.886 26.704 60.326 1.00 37.47 118 MET A CA 1
ATOM 450 C C . MET A 1 93 ? -11.264 26.067 61.668 1.00 38.91 118 MET A C 1
ATOM 451 O O . MET A 1 93 ? -12.123 25.186 61.725 1.00 36.94 118 MET A O 1
ATOM 456 N N . PRO A 1 94 ? -10.608 26.492 62.763 1.00 41.37 119 PRO A N 1
ATOM 457 C CA . PRO A 1 94 ? -10.872 25.955 64.104 1.00 42.74 119 PRO A CA 1
ATOM 458 C C . PRO A 1 94 ? -12.335 25.979 64.528 1.00 45.05 119 PRO A C 1
ATOM 459 O O . PRO A 1 94 ? -13.021 26.995 64.398 1.00 46.45 119 PRO A O 1
ATOM 463 N N . VAL A 1 95 ? -12.805 24.844 65.038 1.00 45.01 120 VAL A N 1
ATOM 464 C CA . VAL A 1 95 ? -14.185 24.716 65.486 1.00 45.82 120 VAL A CA 1
ATOM 465 C C . VAL A 1 95 ? -14.271 24.408 66.980 1.00 47.16 120 VAL A C 1
ATOM 466 O O . VAL A 1 95 ? -15.306 23.954 67.465 1.00 47.76 120 VAL A O 1
ATOM 470 N N . ASP A 1 96 ? -13.181 24.646 67.702 1.00 46.91 121 ASP A N 1
ATOM 471 C CA . ASP A 1 96 ? -13.165 24.403 69.138 1.00 48.47 121 ASP A CA 1
ATOM 472 C C . ASP A 1 96 ? -13.567 25.675 69.876 1.00 48.24 121 ASP A C 1
ATOM 473 O O . ASP A 1 96 ? -13.673 26.746 69.275 1.00 49.08 121 ASP A O 1
ATOM 478 N N . ILE A 1 97 ? -13.790 25.557 71.178 1.00 45.64 122 ILE A N 1
ATOM 479 C CA . ILE A 1 97 ? -14.186 26.706 71.975 1.00 45.64 122 ILE A CA 1
ATOM 480 C C . ILE A 1 97 ? -13.018 27.205 72.816 1.00 47.02 122 ILE A C 1
ATOM 481 O O . ILE A 1 97 ? -12.309 26.420 73.445 1.00 45.23 122 ILE A O 1
ATOM 486 N N . HIS A 1 98 ? -12.819 28.519 72.808 1.00 49.93 123 HIS A N 1
ATOM 487 C CA . HIS A 1 98 ? -11.740 29.147 73.564 1.00 53.19 123 HIS A CA 1
ATOM 488 C C . HIS A 1 98 ? -12.090 29.105 75.051 1.00 53.88 123 HIS A C 1
ATOM 489 O O . HIS A 1 98 ? -13.135 29.611 75.468 1.00 53.38 123 HIS A O 1
ATOM 496 N N . PRO A 1 99 ? -11.214 28.502 75.870 1.00 55.29 124 PRO A N 1
ATOM 497 C CA . PRO A 1 99 ? -11.423 28.382 77.317 1.00 57.35 124 PRO A CA 1
ATOM 498 C C . PRO A 1 99 ? -11.674 29.711 78.027 1.00 59.39 124 PRO A C 1
ATOM 499 O O . PRO A 1 99 ? -12.522 29.796 78.917 1.00 59.85 124 PRO A O 1
ATOM 503 N N . GLU A 1 100 ? -10.944 30.748 77.633 1.00 61.31 125 GLU A N 1
ATOM 504 C CA . GLU A 1 100 ? -11.116 32.059 78.248 1.00 63.43 125 GLU A CA 1
ATOM 505 C C . GLU A 1 100 ? -12.298 32.815 77.645 1.00 62.68 125 GLU A C 1
ATOM 506 O O . GLU A 1 100 ? -13.218 33.209 78.360 1.00 61.82 125 GLU A O 1
ATOM 512 N N . GLU A 1 101 ? -12.270 33.002 76.326 1.00 62.26 126 GLU A N 1
ATOM 513 C CA . GLU A 1 101 ? -13.326 33.725 75.621 1.00 60.72 126 GLU A CA 1
ATOM 514 C C . GLU A 1 101 ? -14.696 33.049 75.686 1.00 59.10 126 GLU A C 1
ATOM 515 O O . GLU A 1 101 ? -15.724 33.721 75.617 1.00 58.94 126 GLU A O 1
ATOM 521 N N . LYS A 1 102 ? -14.711 31.725 75.810 1.00 56.83 127 LYS A N 1
ATOM 522 C CA . LYS A 1 102 ? -15.966 30.977 75.883 1.00 54.74 127 LYS A CA 1
ATOM 523 C C . LYS A 1 102 ? -16.719 31.029 74.550 1.00 51.98 127 LYS A C 1
ATOM 524 O O . LYS A 1 102 ? -17.924 30.785 74.496 1.00 50.65 127 LYS A O 1
ATOM 530 N N . ILE A 1 103 ? -16.009 31.357 73.477 1.00 48.81 128 ILE A N 1
ATOM 531 C CA . ILE A 1 103 ? -16.622 31.426 72.159 1.00 45.65 128 ILE A CA 1
ATOM 532 C C . ILE A 1 103 ? -15.790 30.648 71.153 1.00 43.80 128 ILE A C 1
ATOM 533 O O . ILE A 1 103 ? -14.613 30.370 71.384 1.00 43.58 128 ILE A O 1
ATOM 538 N N . PRO A 1 104 ? -16.395 30.277 70.017 1.00 42.61 129 PRO A N 1
ATOM 539 C CA . PRO A 1 104 ? -15.683 29.525 68.980 1.00 42.26 129 PRO A CA 1
ATOM 540 C C . PRO A 1 104 ? -14.409 30.240 68.520 1.00 41.19 129 PRO A C 1
ATOM 541 O O . PRO A 1 104 ? -14.410 31.454 68.333 1.00 40.72 129 PRO A O 1
ATOM 545 N N . GLY A 1 105 ? -13.331 29.486 68.337 1.00 39.88 130 GLY A N 1
ATOM 546 C CA . GLY A 1 105 ? -12.092 30.085 67.883 1.00 41.16 130 GLY A CA 1
ATOM 547 C C . GLY A 1 105 ? -12.269 30.811 66.558 1.00 41.69 130 GLY A C 1
ATOM 548 O O . GLY A 1 105 ? -11.628 31.839 66.308 1.00 39.85 130 GLY A O 1
ATOM 549 N N . VAL A 1 106 ? -13.142 30.284 65.702 1.00 39.89 131 VAL A N 1
ATOM 550 C CA . VAL A 1 106 ? -13.385 30.905 64.407 1.00 39.11 131 VAL A CA 1
ATOM 551 C C . VAL A 1 106 ? -14.035 32.271 64.621 1.00 39.27 131 VAL A C 1
ATOM 552 O O . VAL A 1 106 ? -13.736 33.231 63.907 1.00 36.84 131 VAL A O 1
ATOM 556 N N . GLU A 1 107 ? -14.904 32.367 65.622 1.00 38.49 132 GLU A N 1
ATOM 557 C CA . GLU A 1 107 ? -15.557 33.635 65.909 1.00 40.26 132 GLU A CA 1
ATOM 558 C C . GLU A 1 107 ? -14.533 34.703 66.307 1.00 41.16 132 GLU A C 1
ATOM 559 O O . GLU A 1 107 ? -14.676 35.869 65.937 1.00 40.25 132 GLU A O 1
ATOM 565 N N . LEU A 1 108 ? -13.508 34.305 67.061 1.00 41.07 133 LEU A N 1
ATOM 566 C CA . LEU A 1 108 ? -12.463 35.237 67.483 1.00 42.47 133 LEU A CA 1
ATOM 567 C C . LEU A 1 108 ? -11.688 35.748 66.272 1.00 40.76 133 LEU A C 1
ATOM 568 O O . LEU A 1 108 ? -11.262 36.901 66.238 1.00 41.55 133 LEU A O 1
ATOM 573 N N . ILE A 1 109 ? -11.504 34.878 65.284 1.00 40.09 134 ILE A N 1
ATOM 574 C CA . ILE A 1 109 ? -10.802 35.240 64.060 1.00 39.16 134 ILE A CA 1
ATOM 575 C C . ILE A 1 109 ? -11.589 36.331 63.330 1.00 39.05 134 ILE A C 1
ATOM 576 O O . ILE A 1 109 ? -11.015 37.325 62.884 1.00 38.56 134 ILE A O 1
ATOM 581 N N . LEU A 1 110 ? -12.903 36.152 63.224 1.00 37.97 135 LEU A N 1
ATOM 582 C CA . LEU A 1 110 ? -13.746 37.123 62.526 1.00 40.47 135 LEU A CA 1
ATOM 583 C C . LEU A 1 110 ? -14.161 38.375 63.297 1.00 41.11 135 LEU A C 1
ATOM 584 O O . LEU A 1 110 ? -14.628 39.339 62.690 1.00 40.81 135 LEU A O 1
ATOM 589 N N . THR A 1 111 ? -13.986 38.384 64.614 1.00 42.72 136 THR A N 1
ATOM 590 C CA . THR A 1 111 ? -14.408 39.539 65.408 1.00 44.78 136 THR A CA 1
ATOM 591 C C . THR A 1 111 ? -13.306 40.289 66.146 1.00 47.23 136 THR A C 1
ATOM 592 O O . THR A 1 111 ? -13.574 41.292 66.807 1.00 48.15 136 THR A O 1
ATOM 596 N N . ARG A 1 112 ? -12.073 39.812 66.036 1.00 49.76 137 ARG A N 1
ATOM 597 C CA . ARG A 1 112 ? -10.965 40.462 66.717 1.00 53.42 137 ARG A CA 1
ATOM 598 C C . ARG A 1 112 ? -9.907 40.970 65.752 1.00 54.51 137 ARG A C 1
ATOM 599 O O . ARG A 1 112 ? -9.587 40.308 64.766 1.00 54.34 137 ARG A O 1
ATOM 607 N N . LEU A 1 113 ? -9.368 42.149 66.061 1.00 56.71 138 LEU A N 1
ATOM 608 C CA . LEU A 1 113 ? -8.333 42.800 65.257 1.00 57.91 138 LEU A CA 1
ATOM 609 C C . LEU A 1 113 ? -8.862 43.306 63.922 1.00 58.56 138 LEU A C 1
ATOM 610 O O . LEU A 1 113 ? -9.035 44.512 63.734 1.00 58.76 138 LEU A O 1
ATOM 615 N N . GLY A 1 134 ? -6.772 41.138 58.451 1.00 38.58 159 GLY A N 1
ATOM 616 C CA . GLY A 1 134 ? -7.175 39.785 58.086 1.00 36.95 159 GLY A CA 1
ATOM 617 C C . GLY A 1 134 ? -8.652 39.616 57.745 1.00 35.36 159 GLY A C 1
ATOM 618 O O . GLY A 1 134 ? -9.339 40.568 57.372 1.00 34.68 159 GLY A O 1
ATOM 619 N N . VAL A 1 135 ? -9.148 38.393 57.889 1.00 32.18 160 VAL A N 1
ATOM 620 C CA . VAL A 1 135 ? -10.528 38.098 57.570 1.00 31.21 160 VAL A CA 1
ATOM 621 C C . VAL A 1 135 ? -11.541 38.813 58.478 1.00 31.65 160 VAL A C 1
ATOM 622 O O . VAL A 1 135 ? -12.727 38.864 58.167 1.00 31.05 160 VAL A O 1
ATOM 626 N N . SER A 1 136 ? -11.084 39.391 59.586 1.00 30.40 161 SER A N 1
ATOM 627 C CA . SER A 1 136 ? -12.003 40.114 60.461 1.00 31.09 161 SER A CA 1
ATOM 628 C C . SER A 1 136 ? -12.475 41.394 59.749 1.00 31.26 161 SER A C 1
ATOM 629 O O . SER A 1 136 ? -13.582 41.887 59.990 1.00 29.13 161 SER A O 1
ATOM 632 N N . VAL A 1 137 ? -11.636 41.924 58.865 1.00 29.08 162 VAL A N 1
ATOM 633 C CA . VAL A 1 137 ? -11.988 43.126 58.118 1.00 30.22 162 VAL A CA 1
ATOM 634 C C . VAL A 1 137 ? -13.132 42.795 57.164 1.00 29.42 162 VAL A C 1
ATOM 635 O O . VAL A 1 137 ? -14.033 43.604 56.947 1.00 28.06 162 VAL A O 1
ATOM 639 N N . VAL A 1 138 ? -13.104 41.593 56.600 1.00 28.43 163 VAL A N 1
ATOM 640 C CA . VAL A 1 138 ? -14.177 41.188 55.714 1.00 28.10 163 VAL A CA 1
ATOM 641 C C . VAL A 1 138 ? -15.485 41.201 56.499 1.00 28.94 163 VAL A C 1
ATOM 642 O O . VAL A 1 138 ? -16.491 41.750 56.049 1.00 30.99 163 VAL A O 1
ATOM 646 N N . ASN A 1 139 ? -15.470 40.606 57.684 1.00 29.14 164 ASN A N 1
ATOM 647 C CA . ASN A 1 139 ? -16.679 40.553 58.498 1.00 31.37 164 ASN A CA 1
ATOM 648 C C . ASN A 1 139 ? -17.147 41.935 58.975 1.00 30.52 164 ASN A C 1
ATOM 649 O O . ASN A 1 139 ? -18.344 42.208 59.036 1.00 31.80 164 ASN A O 1
ATOM 654 N N . ALA A 1 140 ? -16.206 42.814 59.293 1.00 29.72 165 ALA A N 1
ATOM 655 C CA . ALA A 1 140 ? -16.567 44.148 59.764 1.00 29.46 165 ALA A CA 1
ATOM 656 C C . ALA A 1 140 ? -17.238 45.001 58.692 1.00 29.96 165 ALA A C 1
ATOM 657 O O . ALA A 1 140 ? -18.065 45.862 58.997 1.00 29.55 165 ALA A O 1
ATOM 659 N N . LEU A 1 141 ? -16.885 44.764 57.435 1.00 28.16 166 LEU A N 1
ATOM 660 C CA . LEU A 1 141 ? -17.442 45.550 56.346 1.00 29.21 166 LEU A CA 1
ATOM 661 C C . LEU A 1 141 ? -18.545 44.856 55.553 1.00 29.79 166 LEU A C 1
ATOM 662 O O . LEU A 1 141 ? -18.924 45.322 54.478 1.00 28.15 166 LEU A O 1
ATOM 667 N N . SER A 1 142 ? -19.070 43.758 56.098 1.00 29.37 167 SER A N 1
ATOM 668 C CA . SER A 1 142 ? -20.128 42.987 55.442 1.00 28.36 167 SER A CA 1
ATOM 669 C C . SER A 1 142 ? -21.429 42.971 56.235 1.00 29.48 167 SER A C 1
ATOM 670 O O . SER A 1 142 ? -21.422 42.854 57.465 1.00 31.29 167 SER A O 1
ATOM 673 N N . THR A 1 143 ? -22.558 43.072 55.549 1.00 28.39 168 THR A N 1
ATOM 674 C CA . THR A 1 143 ? -23.812 43.030 56.282 1.00 31.34 168 THR A CA 1
ATOM 675 C C . THR A 1 143 ? -24.022 41.612 56.777 1.00 32.28 168 THR A C 1
ATOM 676 O O . THR A 1 143 ? -24.674 41.394 57.796 1.00 31.28 168 THR A O 1
ATOM 680 N N . LYS A 1 144 ? -23.435 40.653 56.064 1.00 30.78 169 LYS A N 1
ATOM 681 C CA . LYS A 1 144 ? -23.575 39.253 56.426 1.00 30.67 169 LYS A CA 1
ATOM 682 C C . LYS A 1 144 ? -22.383 38.396 56.012 1.00 29.75 169 LYS A C 1
ATOM 683 O O . LYS A 1 144 ? -21.736 38.642 54.993 1.00 29.05 169 LYS A O 1
ATOM 689 N N . VAL A 1 145 ? -22.109 37.388 56.829 1.00 28.10 170 VAL A N 1
ATOM 690 C CA . VAL A 1 145 ? -21.053 36.427 56.576 1.00 29.52 170 VAL A CA 1
ATOM 691 C C . VAL A 1 145 ? -21.576 35.077 57.054 1.00 31.98 170 VAL A C 1
ATOM 692 O O . VAL A 1 145 ? -22.104 34.956 58.167 1.00 31.70 170 VAL A O 1
ATOM 696 N N . GLU A 1 146 ? -21.462 34.070 56.197 1.00 31.14 171 GLU A N 1
ATOM 697 C CA . GLU A 1 146 ? -21.904 32.725 56.549 1.00 32.18 171 GLU A CA 1
ATOM 698 C C . GLU A 1 146 ? -20.796 31.774 56.149 1.00 31.59 171 GLU A C 1
ATOM 699 O O . GLU A 1 146 ? -20.325 31.794 55.013 1.00 31.99 171 GLU A O 1
ATOM 705 N N . LEU A 1 147 ? -20.366 30.955 57.095 1.00 32.33 172 LEU A N 1
ATOM 706 C CA . LEU A 1 147 ? -19.312 30.009 56.822 1.00 34.41 172 LEU A CA 1
ATOM 707 C C . LEU A 1 147 ? -19.676 28.602 57.257 1.00 34.65 172 LEU A C 1
ATOM 708 O O . LEU A 1 147 ? -20.411 28.399 58.228 1.00 32.53 172 LEU A O 1
ATOM 713 N N . PHE A 1 148 ? -19.172 27.640 56.493 1.00 31.55 173 PHE A N 1
ATOM 714 C CA . PHE A 1 148 ? -19.381 26.229 56.751 1.00 31.44 173 PHE A CA 1
ATOM 715 C C . PHE A 1 148 ? -17.995 25.624 56.861 1.00 32.53 173 PHE A C 1
ATOM 716 O O . PHE A 1 148 ? -17.141 25.840 55.998 1.00 32.52 173 PHE A O 1
ATOM 724 N N . ILE A 1 149 ? -17.769 24.878 57.932 1.00 31.21 174 ILE A N 1
ATOM 725 C CA . ILE A 1 149 ? -16.476 24.255 58.161 1.00 30.16 174 ILE A CA 1
ATOM 726 C C . ILE A 1 149 ? -16.628 22.753 58.318 1.00 29.61 174 ILE A C 1
ATOM 727 O O . ILE A 1 149 ? -17.455 22.287 59.100 1.00 28.74 174 ILE A O 1
ATOM 732 N N . LYS A 1 150 ? -15.852 21.998 57.552 1.00 27.06 175 LYS A N 1
ATOM 733 C CA . LYS A 1 150 ? -15.876 20.551 57.659 1.00 28.30 175 LYS A CA 1
ATOM 734 C C . LYS A 1 150 ? -14.565 20.188 58.350 1.00 30.73 175 LYS A C 1
ATOM 735 O O . LYS A 1 150 ? -13.476 20.463 57.837 1.00 30.16 175 LYS A O 1
ATOM 741 N N . ARG A 1 151 ? -14.678 19.596 59.532 1.00 31.72 176 ARG A N 1
ATOM 742 C CA . ARG A 1 151 ? -13.507 19.231 60.314 1.00 35.16 176 ARG A CA 1
ATOM 743 C C . ARG A 1 151 ? -13.919 18.218 61.376 1.00 36.09 176 ARG A C 1
ATOM 744 O O . ARG A 1 151 ? -14.995 18.332 61.959 1.00 36.35 176 ARG A O 1
ATOM 752 N N . GLU A 1 152 ? -13.070 17.223 61.606 1.00 38.01 177 GLU A N 1
ATOM 753 C CA . GLU A 1 152 ? -13.331 16.192 62.605 1.00 40.59 177 GLU A CA 1
ATOM 754 C C . GLU A 1 152 ? -14.627 15.405 62.404 1.00 40.38 177 GLU A C 1
ATOM 755 O O . GLU A 1 152 ? -15.316 15.079 63.370 1.00 39.24 177 GLU A O 1
ATOM 761 N N . GLY A 1 153 ? -14.955 15.105 61.151 1.00 40.24 178 GLY A N 1
ATOM 762 C CA . GLY A 1 153 ? -16.151 14.332 60.861 1.00 38.51 178 GLY A CA 1
ATOM 763 C C . GLY A 1 153 ? -17.481 15.060 60.907 1.00 38.03 178 GLY A C 1
ATOM 764 O O . GLY A 1 153 ? -18.537 14.432 60.815 1.00 36.21 178 GLY A O 1
ATOM 765 N N . SER A 1 154 ? -17.454 16.376 61.059 1.00 36.79 179 SER A N 1
ATOM 766 C CA . SER A 1 154 ? -18.701 17.128 61.090 1.00 37.21 179 SER A CA 1
ATOM 767 C C . SER A 1 154 ? -18.606 18.405 60.274 1.00 37.25 179 SER A C 1
ATOM 768 O O . SER A 1 154 ? -17.519 18.937 60.042 1.00 36.24 179 SER A O 1
ATOM 771 N N . GLU A 1 155 ? -19.763 18.879 59.828 1.00 36.92 180 GLU A N 1
ATOM 772 C CA . GLU A 1 155 ? -19.850 20.114 59.075 1.00 35.60 180 GLU A CA 1
ATOM 773 C C . GLU A 1 155 ? -20.507 21.110 60.015 1.00 35.54 180 GLU A C 1
ATOM 774 O O . GLU A 1 155 ? -21.596 20.861 60.543 1.00 35.06 180 GLU A O 1
ATOM 780 N N . HIS A 1 156 ? -19.823 22.229 60.233 1.00 35.02 181 HIS A N 1
ATOM 781 C CA . HIS A 1 156 ? -20.299 23.269 61.126 1.00 32.84 181 HIS A CA 1
ATOM 782 C C . HIS A 1 156 ? -20.708 24.499 60.346 1.00 34.20 181 HIS A C 1
ATOM 783 O O . HIS A 1 156 ? -20.277 24.707 59.211 1.00 36.13 181 HIS A O 1
ATOM 790 N N . ARG A 1 157 ? -21.533 25.322 60.976 1.00 34.22 182 ARG A N 1
ATOM 791 C CA . ARG A 1 157 ? -22.014 26.543 60.364 1.00 33.26 182 ARG A CA 1
ATOM 792 C C . ARG A 1 157 ? -22.072 27.685 61.368 1.00 33.50 182 ARG A C 1
ATOM 793 O O . ARG A 1 157 ? -22.440 27.485 62.529 1.00 33.83 182 ARG A O 1
ATOM 801 N N . MET A 1 158 ? -21.693 28.878 60.925 1.00 31.28 183 MET A N 1
ATOM 802 C CA . MET A 1 158 ? -21.782 30.057 61.775 1.00 33.38 183 MET A CA 1
ATOM 803 C C . MET A 1 158 ? -22.144 31.249 60.895 1.00 34.23 183 MET A C 1
ATOM 804 O O . MET A 1 158 ? -21.746 31.317 59.733 1.00 33.32 183 MET A O 1
ATOM 809 N N . GLU A 1 159 ? -22.921 32.171 61.446 1.00 32.42 184 GLU A N 1
ATOM 810 C CA . GLU A 1 159 ? -23.342 33.337 60.696 1.00 33.52 184 GLU A CA 1
ATOM 811 C C . GLU A 1 159 ? -23.022 34.616 61.457 1.00 33.89 184 GLU A C 1
ATOM 812 O O . GLU A 1 159 ? -22.994 34.636 62.688 1.00 33.91 184 GLU A O 1
ATOM 818 N N . PHE A 1 160 ? -22.784 35.683 60.710 1.00 30.93 185 PHE A N 1
ATOM 819 C CA . PHE A 1 160 ? -22.479 36.969 61.301 1.00 32.58 185 PHE A CA 1
ATOM 820 C C . PHE A 1 160 ? -23.319 38.021 60.604 1.00 33.76 185 PHE A C 1
ATOM 821 O O . PHE A 1 160 ? -23.670 37.870 59.429 1.00 31.61 185 PHE A O 1
ATOM 829 N N . ARG A 1 161 ? -23.648 39.074 61.345 1.00 34.82 186 ARG A N 1
ATOM 830 C CA . ARG A 1 161 ? -24.433 40.188 60.827 1.00 38.36 186 ARG A CA 1
ATOM 831 C C . ARG A 1 161 ? -23.739 41.460 61.272 1.00 38.79 186 ARG A C 1
ATOM 832 O O . ARG A 1 161 ? -23.523 41.674 62.465 1.00 38.43 186 ARG A O 1
ATOM 840 N N . ASP A 1 162 ? -23.378 42.293 60.303 1.00 39.50 187 ASP A N 1
ATOM 841 C CA . ASP A 1 162 ? -22.689 43.549 60.576 1.00 38.90 187 ASP A CA 1
ATOM 842 C C . ASP A 1 162 ? -21.508 43.344 61.518 1.00 38.12 187 ASP A C 1
ATOM 843 O O . ASP A 1 162 ? -21.272 44.148 62.422 1.00 37.63 187 ASP A O 1
ATOM 848 N N . GLY A 1 163 ? -20.773 42.257 61.304 1.00 37.58 188 GLY A N 1
ATOM 849 C CA . GLY A 1 163 ? -19.610 41.974 62.128 1.00 36.89 188 GLY A CA 1
ATOM 850 C C . GLY A 1 163 ? -19.880 41.284 63.454 1.00 36.53 188 GLY A C 1
ATOM 851 O O . GLY A 1 163 ? -18.941 40.871 64.132 1.00 35.70 188 GLY A O 1
ATOM 852 N N . ASN A 1 164 ? -21.148 41.150 63.831 1.00 35.80 189 ASN A N 1
ATOM 853 C CA . ASN A 1 164 ? -21.499 40.505 65.100 1.00 37.24 189 ASN A CA 1
ATOM 854 C C . ASN A 1 164 ? -22.009 39.081 64.887 1.00 36.61 189 ASN A C 1
ATOM 855 O O . ASN A 1 164 ? -22.711 38.806 63.910 1.00 36.25 189 ASN A O 1
ATOM 860 N N . ALA A 1 165 ? -21.664 38.179 65.803 1.00 36.17 190 ALA A N 1
ATOM 861 C CA . ALA A 1 165 ? -22.120 36.798 65.697 1.00 36.94 190 ALA A CA 1
ATOM 862 C C . ALA A 1 165 ? -23.642 36.812 65.637 1.00 36.66 190 ALA A C 1
ATOM 863 O O . ALA A 1 165 ? -24.294 37.459 66.456 1.00 37.47 190 ALA A O 1
ATOM 865 N N . ALA A 1 166 ? -24.206 36.123 64.651 1.00 36.18 191 ALA A N 1
ATOM 866 C CA . ALA A 1 166 ? -25.654 36.067 64.504 1.00 36.98 191 ALA A CA 1
ATOM 867 C C . ALA A 1 166 ? -26.175 34.664 64.802 1.00 37.62 191 ALA A C 1
ATOM 868 O O . ALA A 1 166 ? -27.345 34.365 64.571 1.00 39.56 191 ALA A O 1
ATOM 870 N N . SER A 1 167 ? -25.301 33.800 65.306 1.00 35.85 192 SER A N 1
ATOM 871 C CA . SER A 1 167 ? -25.698 32.439 65.651 1.00 35.62 192 SER A CA 1
ATOM 872 C C . SER A 1 167 ? -24.572 31.781 66.425 1.00 34.73 192 SER A C 1
ATOM 873 O O . SER A 1 167 ? -23.524 32.385 66.644 1.00 33.57 192 SER A O 1
ATOM 876 N N . LYS A 1 168 ? -24.803 30.544 66.847 1.00 32.83 193 LYS A N 1
ATOM 877 C CA . LYS A 1 168 ? -23.794 29.787 67.567 1.00 33.31 193 LYS A CA 1
ATOM 878 C C . LYS A 1 168 ? -23.092 28.903 66.530 1.00 32.16 193 LYS A C 1
ATOM 879 O O . LYS A 1 168 ? -23.476 28.892 65.358 1.00 31.10 193 LYS A O 1
ATOM 885 N N . LEU A 1 169 ? -22.052 28.191 66.955 1.00 30.30 194 LEU A N 1
ATOM 886 C CA . LEU A 1 169 ? -21.354 27.274 66.067 1.00 30.69 194 LEU A CA 1
ATOM 887 C C . LEU A 1 169 ? -22.281 26.065 66.043 1.00 31.16 194 LEU A C 1
ATOM 888 O O . LEU A 1 169 ? -22.388 25.337 67.037 1.00 31.43 194 LEU A O 1
ATOM 893 N N . GLU A 1 170 ? -22.954 25.867 64.914 1.00 29.69 195 GLU A N 1
ATOM 894 C CA . GLU A 1 170 ? -23.919 24.780 64.746 1.00 29.88 195 GLU A CA 1
ATOM 895 C C . GLU A 1 170 ? -23.387 23.555 64.003 1.00 32.10 195 GLU A C 1
ATOM 896 O O . GLU A 1 170 ? -22.627 23.681 63.041 1.00 31.03 195 GLU A O 1
ATOM 902 N N . VAL A 1 171 ? -23.797 22.368 64.448 1.00 33.24 196 VAL A N 1
ATOM 903 C CA . VAL A 1 171 ? -23.413 21.131 63.776 1.00 33.46 196 VAL A CA 1
ATOM 904 C C . VAL A 1 171 ? -24.554 20.914 62.795 1.00 33.88 196 VAL A C 1
ATOM 905 O O . VAL A 1 171 ? -25.679 20.628 63.203 1.00 35.51 196 VAL A O 1
ATOM 909 N N . VAL A 1 172 ? -24.272 21.072 61.505 1.00 33.05 197 VAL A N 1
ATOM 910 C CA . VAL A 1 172 ? -25.310 20.943 60.485 1.00 33.15 197 VAL A CA 1
ATOM 911 C C . VAL A 1 172 ? -25.214 19.690 59.619 1.00 32.39 197 VAL A C 1
ATOM 912 O O . VAL A 1 172 ? -26.138 19.382 58.870 1.00 33.83 197 VAL A O 1
ATOM 916 N N . GLY A 1 173 ? -24.108 18.964 59.720 1.00 31.54 198 GLY A N 1
ATOM 917 C CA . GLY A 1 173 ? -23.972 17.758 58.930 1.00 31.31 198 GLY A CA 1
ATOM 918 C C . GLY A 1 173 ? -22.908 16.824 59.458 1.00 33.00 198 GLY A C 1
ATOM 919 O O . GLY A 1 173 ? -22.102 17.203 60.311 1.00 33.10 198 GLY A O 1
ATOM 920 N N . THR A 1 174 ? -22.914 15.589 58.964 1.00 33.18 199 THR A N 1
ATOM 921 C CA . THR A 1 174 ? -21.918 14.602 59.362 1.00 34.31 199 THR A CA 1
ATOM 922 C C . THR A 1 174 ? -21.216 14.158 58.091 1.00 33.75 199 THR A C 1
ATOM 923 O O . THR A 1 174 ? -21.865 13.799 57.112 1.00 33.69 199 THR A O 1
ATOM 927 N N . VAL A 1 175 ? -19.889 14.205 58.104 1.00 33.09 200 VAL A N 1
ATOM 928 C CA . VAL A 1 175 ? -19.109 13.836 56.930 1.00 33.23 200 VAL A CA 1
ATOM 929 C C . VAL A 1 175 ? -17.954 12.894 57.259 1.00 34.07 200 VAL A C 1
ATOM 930 O O . VAL A 1 175 ? -17.620 12.690 58.426 1.00 34.74 200 VAL A O 1
ATOM 934 N N . GLY A 1 176 ? -17.353 12.321 56.218 1.00 35.69 201 GLY A N 1
ATOM 935 C CA . GLY A 1 176 ? -16.233 11.421 56.410 1.00 36.42 201 GLY A CA 1
ATOM 936 C C . GLY A 1 176 ? -15.081 12.139 57.084 1.00 39.24 201 GLY A C 1
ATOM 937 O O . GLY A 1 176 ? -15.007 13.374 57.059 1.00 37.46 201 GLY A O 1
ATOM 938 N N . LYS A 1 177 ? -14.181 11.373 57.694 1.00 40.40 202 LYS A N 1
ATOM 939 C CA . LYS A 1 177 ? -13.032 11.948 58.386 1.00 42.17 202 LYS A CA 1
ATOM 940 C C . LYS A 1 177 ? -12.099 12.729 57.467 1.00 40.74 202 LYS A C 1
ATOM 941 O O . LYS A 1 177 ? -11.530 13.739 57.878 1.00 39.92 202 LYS A O 1
ATOM 947 N N . LYS A 1 178 ? -11.939 12.263 56.231 1.00 40.00 203 LYS A N 1
ATOM 948 C CA . LYS A 1 178 ? -11.075 12.949 55.272 1.00 41.30 203 LYS A CA 1
ATOM 949 C C . LYS A 1 178 ? -11.763 14.128 54.577 1.00 38.73 203 LYS A C 1
ATOM 950 O O . LYS A 1 178 ? -11.109 14.896 53.876 1.00 37.92 203 LYS A O 1
ATOM 956 N N . ASN A 1 179 ? -13.073 14.274 54.760 1.00 35.29 204 ASN A N 1
ATOM 957 C CA . ASN A 1 179 ? -13.798 15.375 54.127 1.00 33.70 204 ASN A CA 1
ATOM 958 C C . ASN A 1 179 ? -13.661 16.630 54.987 1.00 33.32 204 ASN A C 1
ATOM 959 O O . ASN A 1 179 ? -14.397 16.818 55.956 1.00 32.94 204 ASN A O 1
ATOM 964 N N . THR A 1 180 ? -12.710 17.488 54.635 1.00 31.01 205 THR A N 1
ATOM 965 C CA . THR A 1 180 ? -12.487 18.710 55.398 1.00 31.66 205 THR A CA 1
ATOM 966 C C . THR A 1 180 ? -12.416 19.936 54.501 1.00 30.76 205 THR A C 1
ATOM 967 O O . THR A 1 180 ? -12.230 19.829 53.290 1.00 30.98 205 THR A O 1
ATOM 971 N N . GLY A 1 181 ? -12.548 21.108 55.105 1.00 30.57 206 GLY A N 1
ATOM 972 C CA . GLY A 1 181 ? -12.473 22.323 54.323 1.00 31.81 206 GLY A CA 1
ATOM 973 C C . GLY A 1 181 ? -13.238 23.484 54.913 1.00 31.83 206 GLY A C 1
ATOM 974 O O . GLY A 1 181 ? -13.935 23.358 55.928 1.00 30.60 206 GLY A O 1
ATOM 975 N N . THR A 1 182 ? -13.101 24.630 54.264 1.00 29.93 207 THR A N 1
ATOM 976 C CA . THR A 1 182 ? -13.773 25.830 54.709 1.00 30.99 207 THR A CA 1
ATOM 977 C C . THR A 1 182 ? -14.388 26.536 53.520 1.00 30.46 207 THR A C 1
ATOM 978 O O . THR A 1 182 ? -13.805 26.565 52.438 1.00 30.13 207 THR A O 1
ATOM 982 N N . ARG A 1 183 ? -15.581 27.080 53.729 1.00 29.86 208 ARG A N 1
ATOM 983 C CA . ARG A 1 183 ? -16.272 27.854 52.711 1.00 31.28 208 ARG A CA 1
ATOM 984 C C . ARG A 1 183 ? -16.820 29.061 53.447 1.00 30.50 208 ARG A C 1
ATOM 985 O O . ARG A 1 183 ? -17.503 28.928 54.457 1.00 29.83 208 ARG A O 1
ATOM 993 N N . LEU A 1 184 ? -16.478 30.242 52.951 1.00 31.15 209 LEU A N 1
ATOM 994 C CA . LEU A 1 184 ? -16.907 31.483 53.566 1.00 28.71 209 LEU A CA 1
ATOM 995 C C . LEU A 1 184 ? -17.470 32.397 52.492 1.00 29.02 209 LEU A C 1
ATOM 996 O O . LEU A 1 184 ? -16.802 32.707 51.497 1.00 30.79 209 LEU A O 1
ATOM 1001 N N . ARG A 1 185 ? -18.713 32.808 52.702 1.00 28.05 210 ARG A N 1
ATOM 1002 C CA . ARG A 1 185 ? -19.428 33.676 51.781 1.00 27.33 210 ARG A CA 1
ATOM 1003 C C . ARG A 1 185 ? -19.716 34.978 52.523 1.00 27.36 210 ARG A C 1
ATOM 1004 O O . ARG A 1 185 ? -20.172 34.957 53.665 1.00 26.26 210 ARG A O 1
ATOM 1012 N N . PHE A 1 186 ? -19.427 36.108 51.888 1.00 26.01 211 PHE A N 1
ATOM 1013 C CA . PHE A 1 186 ? -19.673 37.390 52.527 1.00 26.72 211 PHE A CA 1
ATOM 1014 C C . PHE A 1 186 ? -20.438 38.347 51.627 1.00 26.57 211 PHE A C 1
ATOM 1015 O O . PHE A 1 186 ? -20.287 38.334 50.402 1.00 26.63 211 PHE A O 1
ATOM 1023 N N . TRP A 1 187 ? -21.277 39.158 52.264 1.00 27.57 212 TRP A N 1
ATOM 1024 C CA . TRP A 1 187 ? -22.105 40.147 51.593 1.00 27.83 212 TRP A CA 1
ATOM 1025 C C . TRP A 1 187 ? -21.589 41.526 51.993 1.00 29.01 212 TRP A C 1
ATOM 1026 O O . TRP A 1 187 ? -22.003 42.092 53.012 1.00 26.76 212 TRP A O 1
ATOM 1037 N N . ALA A 1 188 ? -20.673 42.063 51.194 1.00 27.92 213 ALA A N 1
ATOM 1038 C CA . ALA A 1 188 ? -20.098 43.373 51.488 1.00 29.61 213 ALA A CA 1
ATOM 1039 C C . ALA A 1 188 ? -21.199 44.427 51.609 1.00 30.17 213 ALA A C 1
ATOM 1040 O O . ALA A 1 188 ? -22.148 44.427 50.831 1.00 30.19 213 ALA A O 1
ATOM 1042 N N . ASP A 1 189 ? -21.080 45.308 52.600 1.00 31.92 214 ASP A N 1
ATOM 1043 C CA . ASP A 1 189 ? -22.063 46.375 52.808 1.00 33.33 214 ASP A CA 1
ATOM 1044 C C . ASP A 1 189 ? -21.682 47.501 51.850 1.00 35.21 214 ASP A C 1
ATOM 1045 O O . ASP A 1 189 ? -20.675 48.176 52.044 1.00 36.03 214 ASP A O 1
ATOM 1050 N N . PRO A 1 190 ? -22.496 47.726 50.808 1.00 37.78 215 PRO A N 1
ATOM 1051 C CA . PRO A 1 190 ? -22.224 48.771 49.815 1.00 37.23 215 PRO A CA 1
ATOM 1052 C C . PRO A 1 190 ? -21.944 50.179 50.349 1.00 38.31 215 PRO A C 1
ATOM 1053 O O . PRO A 1 190 ? -21.293 50.970 49.673 1.00 37.89 215 PRO A O 1
ATOM 1057 N N . LYS A 1 191 ? -22.407 50.493 51.554 1.00 37.77 216 LYS A N 1
ATOM 1058 C CA . LYS A 1 191 ? -22.176 51.827 52.099 1.00 39.93 216 LYS A CA 1
ATOM 1059 C C . LYS A 1 191 ? -20.701 52.107 52.389 1.00 38.84 216 LYS A C 1
ATOM 1060 O O . LYS A 1 191 ? -20.339 53.239 52.697 1.00 40.65 216 LYS A O 1
ATOM 1066 N N . TYR A 1 192 ? -19.852 51.086 52.304 1.00 37.11 217 TYR A N 1
ATOM 1067 C CA . TYR A 1 192 ? -18.427 51.275 52.568 1.00 36.09 217 TYR A CA 1
ATOM 1068 C C . TYR A 1 192 ? -17.607 51.390 51.293 1.00 35.99 217 TYR A C 1
ATOM 1069 O O . TYR A 1 192 ? -16.476 51.878 51.317 1.00 34.39 217 TYR A O 1
ATOM 1078 N N . PHE A 1 193 ? -18.177 50.940 50.181 1.00 34.54 218 PHE A N 1
ATOM 1079 C CA . PHE A 1 193 ? -17.465 50.953 48.910 1.00 35.20 218 PHE A CA 1
ATOM 1080 C C . PHE A 1 193 ? -18.059 51.891 47.862 1.00 36.55 218 PHE A C 1
ATOM 1081 O O . PHE A 1 193 ? -19.242 52.225 47.912 1.00 37.86 218 PHE A O 1
ATOM 1089 N N . ASP A 1 194 ? -17.235 52.318 46.912 1.00 37.01 219 ASP A N 1
ATOM 1090 C CA . ASP A 1 194 ? -17.725 53.190 45.855 1.00 39.61 219 ASP A CA 1
ATOM 1091 C C . ASP A 1 194 ? -18.710 52.368 45.035 1.00 40.28 219 ASP A C 1
ATOM 1092 O O . ASP A 1 194 ? -19.724 52.881 44.572 1.00 40.89 219 ASP A O 1
ATOM 1097 N N . THR A 1 195 ? -18.402 51.087 44.854 1.00 40.90 220 THR A N 1
ATOM 1098 C CA . THR A 1 195 ? -19.285 50.194 44.115 1.00 39.83 220 THR A CA 1
ATOM 1099 C C . THR A 1 195 ? -19.229 48.791 44.697 1.00 39.91 220 THR A C 1
ATOM 1100 O O . THR A 1 195 ? -18.180 48.337 45.150 1.00 41.09 220 THR A O 1
ATOM 1104 N N . PRO A 1 196 ? -20.369 48.085 44.706 1.00 39.70 221 PRO A N 1
ATOM 1105 C CA . PRO A 1 196 ? -20.392 46.725 45.246 1.00 37.51 221 PRO A CA 1
ATOM 1106 C C . PRO A 1 196 ? -19.917 45.703 44.216 1.00 36.32 221 PRO A C 1
ATOM 1107 O O . PRO A 1 196 ? -19.701 44.542 44.544 1.00 35.02 221 PRO A O 1
ATOM 1111 N N . LYS A 1 197 ? -19.748 46.146 42.975 1.00 36.52 222 LYS A N 1
ATOM 1112 C CA . LYS A 1 197 ? -19.312 45.265 41.895 1.00 37.87 222 LYS A CA 1
ATOM 1113 C C . LYS A 1 197 ? -17.836 44.859 41.993 1.00 38.14 222 LYS A C 1
ATOM 1114 O O . LYS A 1 197 ? -16.978 45.676 42.329 1.00 35.46 222 LYS A O 1
ATOM 1120 N N . PHE A 1 198 ? -17.553 43.593 41.693 1.00 36.03 223 PHE A N 1
ATOM 1121 C CA . PHE A 1 198 ? -16.186 43.081 41.721 1.00 35.84 223 PHE A CA 1
ATOM 1122 C C . PHE A 1 198 ? -15.535 43.268 40.355 1.00 36.56 223 PHE A C 1
ATOM 1123 O O . PHE A 1 198 ? -16.198 43.163 39.323 1.00 36.40 223 PHE A O 1
ATOM 1131 N N . ASN A 1 199 ? -14.238 43.557 40.348 1.00 35.06 224 ASN A N 1
ATOM 1132 C CA . ASN A 1 199 ? -13.505 43.685 39.097 1.00 34.09 224 ASN A CA 1
ATOM 1133 C C . ASN A 1 199 ? -13.154 42.228 38.803 1.00 33.94 224 ASN A C 1
ATOM 1134 O O . ASN A 1 199 ? -12.158 41.712 39.313 1.00 32.89 224 ASN A O 1
ATOM 1139 N N . VAL A 1 200 ? -13.981 41.563 38.002 1.00 33.13 225 VAL A N 1
ATOM 1140 C CA . VAL A 1 200 ? -13.775 40.153 37.686 1.00 35.80 225 VAL A CA 1
ATOM 1141 C C . VAL A 1 200 ? -12.458 39.874 36.974 1.00 37.09 225 VAL A C 1
ATOM 1142 O O . VAL A 1 200 ? -11.808 38.853 37.227 1.00 35.57 225 VAL A O 1
ATOM 1146 N N . ARG A 1 201 ? -12.064 40.781 36.087 1.00 37.33 226 ARG A N 1
ATOM 1147 C CA . ARG A 1 201 ? -10.820 40.626 35.342 1.00 39.09 226 ARG A CA 1
ATOM 1148 C C . ARG A 1 201 ? -9.618 40.603 36.287 1.00 36.12 226 ARG A C 1
ATOM 1149 O O . ARG A 1 201 ? -8.709 39.794 36.127 1.00 34.86 226 ARG A O 1
ATOM 1157 N N . ALA A 1 202 ? -9.612 41.490 37.274 1.00 35.06 227 ALA A N 1
ATOM 1158 C CA . ALA A 1 202 ? -8.502 41.531 38.216 1.00 35.23 227 ALA A CA 1
ATOM 1159 C C . ALA A 1 202 ? -8.500 40.271 39.074 1.00 34.26 227 ALA A C 1
ATOM 1160 O O . ALA A 1 202 ? -7.443 39.756 39.438 1.00 33.78 227 ALA A O 1
ATOM 1162 N N . LEU A 1 203 ? -9.688 39.773 39.392 1.00 33.51 228 LEU A N 1
ATOM 1163 C CA . LEU A 1 203 ? -9.796 38.577 40.213 1.00 34.12 228 LEU A CA 1
ATOM 1164 C C . LEU A 1 203 ? -9.312 37.349 39.441 1.00 33.48 228 LEU A C 1
ATOM 1165 O O . LEU A 1 203 ? -8.723 36.441 40.026 1.00 32.19 228 LEU A O 1
ATOM 1170 N N . ARG A 1 204 ? -9.542 37.324 38.128 1.00 34.92 229 ARG A N 1
ATOM 1171 C CA . ARG A 1 204 ? -9.091 36.197 37.308 1.00 36.63 229 ARG A CA 1
ATOM 1172 C C . ARG A 1 204 ? -7.568 36.115 37.327 1.00 36.15 229 ARG A C 1
ATOM 1173 O O . ARG A 1 204 ? -6.995 35.041 37.484 1.00 34.60 229 ARG A O 1
ATOM 1181 N N . HIS A 1 205 ? -6.915 37.257 37.164 1.00 36.76 230 HIS A N 1
ATOM 1182 C CA . HIS A 1 205 ? -5.460 37.286 37.168 1.00 38.03 230 HIS A CA 1
ATOM 1183 C C . HIS A 1 205 ? -4.924 36.842 38.523 1.00 36.53 230 HIS A C 1
ATOM 1184 O O . HIS A 1 205 ? -3.988 36.044 38.602 1.00 34.89 230 HIS A O 1
ATOM 1191 N N . LEU A 1 206 ? -5.533 37.353 39.588 1.00 35.56 231 LEU A N 1
ATOM 1192 C CA . LEU A 1 206 ? -5.121 37.014 40.944 1.00 34.62 231 LEU A CA 1
ATOM 1193 C C . LEU A 1 206 ? -5.241 35.517 41.240 1.00 33.15 231 LEU A C 1
ATOM 1194 O O . LEU A 1 206 ? -4.300 34.898 41.754 1.00 32.50 231 LEU A O 1
ATOM 1199 N N . LEU A 1 207 ? -6.389 34.932 40.907 1.00 32.20 232 LEU A N 1
ATOM 1200 C CA . LEU A 1 207 ? -6.611 33.504 41.144 1.00 29.53 232 LEU A CA 1
ATOM 1201 C C . LEU A 1 207 ? -5.660 32.649 40.313 1.00 29.08 232 LEU A C 1
ATOM 1202 O O . LEU A 1 207 ? -5.148 31.632 40.791 1.00 28.07 232 LEU A O 1
ATOM 1207 N N . ARG A 1 208 ? -5.417 33.053 39.070 1.00 30.98 233 ARG A N 1
ATOM 1208 C CA . ARG A 1 208 ? -4.506 32.290 38.220 1.00 32.48 233 ARG A CA 1
ATOM 1209 C C . ARG A 1 208 ? -3.129 32.257 38.884 1.00 32.88 233 ARG A C 1
ATOM 1210 O O . ARG A 1 208 ? -2.488 31.205 38.961 1.00 33.33 233 ARG A O 1
ATOM 1218 N N . ALA A 1 209 ? -2.687 33.410 39.380 1.00 31.08 234 ALA A N 1
ATOM 1219 C CA . ALA A 1 209 ? -1.388 33.503 40.044 1.00 30.32 234 ALA A CA 1
ATOM 1220 C C . ALA A 1 209 ? -1.267 32.495 41.192 1.00 30.10 234 ALA A C 1
ATOM 1221 O O . ALA A 1 209 ? -0.213 31.892 41.383 1.00 28.47 234 ALA A O 1
ATOM 1223 N N . LYS A 1 210 ? -2.339 32.308 41.956 1.00 28.57 235 LYS A N 1
ATOM 1224 C CA . LYS A 1 210 ? -2.292 31.363 43.065 1.00 28.86 235 LYS A CA 1
ATOM 1225 C C . LYS A 1 210 ? -1.984 29.957 42.550 1.00 28.68 235 LYS A C 1
ATOM 1226 O O . LYS A 1 210 ? -1.243 29.206 43.179 1.00 29.01 235 LYS A O 1
ATOM 1232 N N . ALA A 1 211 ? -2.545 29.605 41.399 1.00 29.18 236 ALA A N 1
ATOM 1233 C CA . ALA A 1 211 ? -2.307 28.288 40.815 1.00 31.16 236 ALA A CA 1
ATOM 1234 C C . ALA A 1 211 ? -0.855 28.203 40.345 1.00 31.09 236 ALA A C 1
ATOM 1235 O O . ALA A 1 211 ? -0.206 27.167 40.478 1.00 32.47 236 ALA A O 1
ATOM 1237 N N . VAL A 1 212 ? -0.358 29.301 39.794 1.00 31.34 237 VAL A N 1
ATOM 1238 C CA . VAL A 1 212 ? 1.009 29.367 39.310 1.00 33.52 237 VAL A CA 1
ATOM 1239 C C . VAL A 1 212 ? 2.008 29.238 40.455 1.00 34.18 237 VAL A C 1
ATOM 1240 O O . VAL A 1 212 ? 2.946 28.442 40.390 1.00 33.70 237 VAL A O 1
ATOM 1244 N N . LEU A 1 213 ? 1.791 30.021 41.508 1.00 35.11 238 LEU A N 1
ATOM 1245 C CA . LEU A 1 213 ? 2.679 30.033 42.668 1.00 35.80 238 LEU A CA 1
ATOM 1246 C C . LEU A 1 213 ? 2.569 28.836 43.610 1.00 36.54 238 LEU A C 1
ATOM 1247 O O . LEU A 1 213 ? 3.385 28.690 44.524 1.00 37.01 238 LEU A O 1
ATOM 1252 N N . CYS A 1 214 ? 1.567 27.989 43.398 1.00 35.17 239 CYS A N 1
ATOM 1253 C CA . CYS A 1 214 ? 1.384 26.806 44.235 1.00 36.43 239 CYS A CA 1
ATOM 1254 C C . CYS A 1 214 ? 1.150 25.599 43.334 1.00 37.01 239 CYS A C 1
ATOM 1255 O O . CYS A 1 214 ? 0.011 25.243 43.032 1.00 39.31 239 CYS A O 1
ATOM 1258 N N . PRO A 1 215 ? 2.238 24.955 42.892 1.00 36.63 240 PRO A N 1
ATOM 1259 C CA . PRO A 1 215 ? 2.212 23.781 42.015 1.00 35.29 240 PRO A CA 1
ATOM 1260 C C . PRO A 1 215 ? 1.250 22.695 42.482 1.00 34.58 240 PRO A C 1
ATOM 1261 O O . PRO A 1 215 ? 1.330 22.245 43.618 1.00 34.36 240 PRO A O 1
ATOM 1265 N N . GLY A 1 216 ? 0.343 22.273 41.606 1.00 33.96 241 GLY A N 1
ATOM 1266 C CA . GLY A 1 216 ? -0.586 21.220 41.980 1.00 35.25 241 GLY A CA 1
ATOM 1267 C C . GLY A 1 216 ? -1.935 21.695 42.479 1.00 33.43 241 GLY A C 1
ATOM 1268 O O . GLY A 1 216 ? -2.874 20.908 42.583 1.00 34.68 241 GLY A O 1
ATOM 1269 N N . LEU A 1 217 ? -2.029 22.980 42.797 1.00 32.35 242 LEU A N 1
ATOM 1270 C CA . LEU A 1 217 ? -3.272 23.567 43.277 1.00 31.47 242 LEU A CA 1
ATOM 1271 C C . LEU A 1 217 ? -4.213 23.899 42.120 1.00 30.18 242 LEU A C 1
ATOM 1272 O O . LEU A 1 217 ? -3.794 24.499 41.133 1.00 31.60 242 LEU A O 1
ATOM 1277 N N . THR A 1 218 ? -5.477 23.505 42.241 1.00 28.79 243 THR A N 1
ATOM 1278 C CA . THR A 1 218 ? -6.482 23.807 41.221 1.00 28.48 243 THR A CA 1
ATOM 1279 C C . THR A 1 218 ? -7.323 24.967 41.762 1.00 27.64 243 THR A C 1
ATOM 1280 O O . THR A 1 218 ? -7.841 24.900 42.878 1.00 26.19 243 THR A O 1
ATOM 1284 N N . VAL A 1 219 ? -7.450 26.026 40.973 1.00 26.42 244 VAL A N 1
ATOM 1285 C CA . VAL A 1 219 ? -8.212 27.200 41.388 1.00 27.86 244 VAL A CA 1
ATOM 1286 C C . VAL A 1 219 ? -9.337 27.439 40.391 1.00 30.34 244 VAL A C 1
ATOM 1287 O O . VAL A 1 219 ? -9.113 27.389 39.182 1.00 29.08 244 VAL A O 1
ATOM 1291 N N . LYS A 1 220 ? -10.541 27.695 40.899 1.00 31.12 245 LYS A N 1
ATOM 1292 C CA . LYS A 1 220 ? -11.704 27.927 40.044 1.00 31.68 245 LYS A CA 1
ATOM 1293 C C . LYS A 1 220 ? -12.415 29.231 40.377 1.00 31.29 245 LYS A C 1
ATOM 1294 O O . LYS A 1 220 ? -12.423 29.669 41.526 1.00 30.94 245 LYS A O 1
ATOM 1300 N N . LEU A 1 221 ? -13.007 29.846 39.357 1.00 31.76 246 LEU A N 1
ATOM 1301 C CA . LEU A 1 221 ? -13.780 31.075 39.518 1.00 32.86 246 LEU A CA 1
ATOM 1302 C C . LEU A 1 221 ? -15.116 30.854 38.818 1.00 34.15 246 LEU A C 1
ATOM 1303 O O . LEU A 1 221 ? -15.166 30.371 37.685 1.00 34.52 246 LEU A O 1
ATOM 1308 N N . HIS A 1 222 ? -16.199 31.204 39.496 1.00 35.17 247 HIS A N 1
ATOM 1309 C CA . HIS A 1 222 ? -17.528 31.042 38.927 1.00 36.04 247 HIS A CA 1
ATOM 1310 C C . HIS A 1 222 ? -18.284 32.355 39.080 1.00 35.81 247 HIS A C 1
ATOM 1311 O O . HIS A 1 222 ? -18.552 32.791 40.194 1.00 36.38 247 HIS A O 1
ATOM 1318 N N . ASP A 1 223 ? -18.602 32.990 37.955 1.00 36.60 248 ASP A N 1
ATOM 1319 C CA . ASP A 1 223 ? -19.332 34.254 37.957 1.00 38.00 248 ASP A CA 1
ATOM 1320 C C . ASP A 1 223 ? -20.788 33.954 37.604 1.00 40.02 248 ASP A C 1
ATOM 1321 O O . ASP A 1 223 ? -21.108 33.667 36.451 1.00 39.66 248 ASP A O 1
ATOM 1326 N N . GLU A 1 224 ? -21.662 34.014 38.603 1.00 37.80 249 GLU A N 1
ATOM 1327 C CA . GLU A 1 224 ? -23.074 33.719 38.410 1.00 38.28 249 GLU A CA 1
ATOM 1328 C C . GLU A 1 224 ? -23.797 34.682 37.471 1.00 39.67 249 GLU A C 1
ATOM 1329 O O . GLU A 1 224 ? -24.726 34.287 36.763 1.00 38.99 249 GLU A O 1
ATOM 1335 N N . ALA A 1 225 ? -23.373 35.939 37.457 1.00 39.47 250 ALA A N 1
ATOM 1336 C CA . ALA A 1 225 ? -24.014 36.927 36.603 1.00 40.56 250 ALA A CA 1
ATOM 1337 C C . ALA A 1 225 ? -23.932 36.527 35.134 1.00 42.62 250 ALA A C 1
ATOM 1338 O O . ALA A 1 225 ? -24.929 36.565 34.410 1.00 43.47 250 ALA A O 1
ATOM 1340 N N . THR A 1 226 ? -22.743 36.126 34.702 1.00 42.28 251 THR A N 1
ATOM 1341 C CA . THR A 1 226 ? -22.521 35.733 33.316 1.00 41.05 251 THR A CA 1
ATOM 1342 C C . THR A 1 226 ? -22.542 34.218 33.126 1.00 41.10 251 THR A C 1
ATOM 1343 O O . THR A 1 226 ? -22.686 33.723 32.008 1.00 41.54 251 THR A O 1
ATOM 1347 N N . GLY A 1 227 ? -22.398 33.481 34.220 1.00 39.71 252 GLY A N 1
ATOM 1348 C CA . GLY A 1 227 ? -22.374 32.036 34.121 1.00 38.55 252 GLY A CA 1
ATOM 1349 C C . GLY A 1 227 ? -20.999 31.548 33.689 1.00 38.87 252 GLY A C 1
ATOM 1350 O O . GLY A 1 227 ? -20.772 30.346 33.577 1.00 37.88 252 GLY A O 1
ATOM 1351 N N . GLU A 1 228 ? -20.071 32.472 33.447 1.00 40.27 253 GLU A N 1
ATOM 1352 C CA . GLU A 1 228 ? -18.719 32.095 33.019 1.00 42.56 253 GLU A CA 1
ATOM 1353 C C . GLU A 1 228 ? -17.916 31.381 34.106 1.00 41.96 253 GLU A C 1
ATOM 1354 O O . GLU A 1 228 ? -17.919 31.792 35.266 1.00 40.07 253 GLU A O 1
ATOM 1360 N N . GLN A 1 229 ? -17.226 30.313 33.713 1.00 41.13 254 GLN A N 1
ATOM 1361 C CA . GLN A 1 229 ? -16.408 29.527 34.630 1.00 41.70 254 GLN A CA 1
ATOM 1362 C C . GLN A 1 229 ? -14.943 29.450 34.172 1.00 42.69 254 GLN A C 1
ATOM 1363 O O . GLN A 1 229 ? -14.658 29.379 32.972 1.00 42.77 254 GLN A O 1
ATOM 1369 N N . ASP A 1 230 ? -14.023 29.461 35.137 1.00 41.27 255 ASP A N 1
ATOM 1370 C CA . ASP A 1 230 ? -12.584 29.381 34.867 1.00 40.32 255 ASP A CA 1
ATOM 1371 C C . ASP A 1 230 ? -11.942 28.335 35.766 1.00 37.95 255 ASP A C 1
ATOM 1372 O O . ASP A 1 230 ? -12.412 28.079 36.872 1.00 37.81 255 ASP A O 1
ATOM 1377 N N . SER A 1 231 ? -10.860 27.739 35.291 1.00 36.85 256 SER A N 1
ATOM 1378 C CA . SER A 1 231 ? -10.157 26.728 36.064 1.00 37.17 256 SER A CA 1
ATOM 1379 C C . SER A 1 231 ? -8.671 26.804 35.725 1.00 37.33 256 SER A C 1
ATOM 1380 O O . SER A 1 231 ? -8.288 26.725 34.553 1.00 36.83 256 SER A O 1
ATOM 1383 N N . TRP A 1 232 ? -7.841 26.963 36.751 1.00 33.45 257 TRP A N 1
ATOM 1384 C CA . TRP A 1 232 ? -6.397 27.060 36.560 1.00 32.57 257 TRP A CA 1
ATOM 1385 C C . TRP A 1 232 ? -5.689 25.966 37.341 1.00 33.28 257 TRP A C 1
ATOM 1386 O O . TRP A 1 232 ? -6.028 25.692 38.495 1.00 32.66 257 TRP A O 1
ATOM 1397 N N . TYR A 1 233 ? -4.706 25.343 36.696 1.00 32.54 258 TYR A N 1
ATOM 1398 C CA . TYR A 1 233 ? -3.927 24.260 37.291 1.00 32.51 258 TYR A CA 1
ATOM 1399 C C . TYR A 1 233 ? -2.589 24.171 36.571 1.00 33.82 258 TYR A C 1
ATOM 1400 O O . TYR A 1 233 ? -2.544 24.166 35.345 1.00 34.01 258 TYR A O 1
ATOM 1409 N N . PHE A 1 234 ? -1.506 24.087 37.336 1.00 33.86 259 PHE A N 1
ATOM 1410 C CA . PHE A 1 234 ? -0.168 23.998 36.770 1.00 33.56 259 PHE A CA 1
ATOM 1411 C C . PHE A 1 234 ? 0.628 22.985 37.578 1.00 35.32 259 PHE A C 1
ATOM 1412 O O . PHE A 1 234 ? 1.142 23.303 38.647 1.00 35.24 259 PHE A O 1
ATOM 1420 N N . GLU A 1 235 ? 0.727 21.762 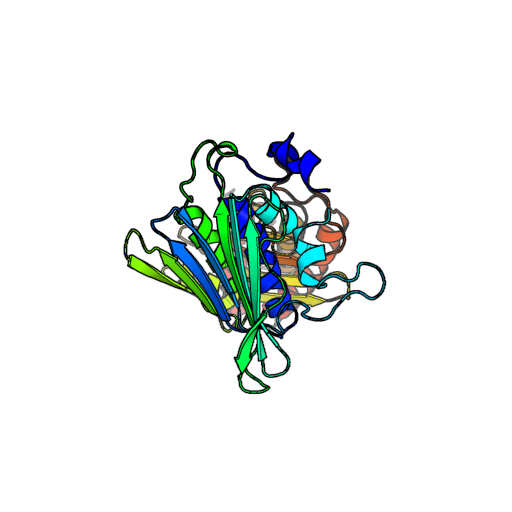37.069 1.00 38.05 260 GLU A N 1
ATOM 1421 C CA . GLU A 1 235 ? 1.438 20.714 37.785 1.00 40.90 260 GLU A CA 1
ATOM 1422 C C . GLU A 1 235 ? 2.860 21.103 38.164 1.00 42.20 260 GLU A C 1
ATOM 1423 O O . GLU A 1 235 ? 3.329 20.779 39.258 1.00 41.36 260 GLU A O 1
ATOM 1429 N N . ASN A 1 236 ? 3.529 21.800 37.249 1.00 44.14 261 ASN A N 1
ATOM 1430 C CA . ASN A 1 236 ? 4.914 22.245 37.426 1.00 47.90 261 ASN A CA 1
ATOM 1431 C C . ASN A 1 236 ? 5.014 23.599 38.116 1.00 46.59 261 ASN A C 1
ATOM 1432 O O . ASN A 1 236 ? 6.048 23.940 38.696 1.00 48.27 261 ASN A O 1
ATOM 1437 N N . GLY A 1 237 ? 3.942 24.375 38.037 1.00 43.76 262 GLY A N 1
ATOM 1438 C CA . GLY A 1 237 ? 3.957 25.696 38.624 1.00 39.44 262 GLY A CA 1
ATOM 1439 C C . GLY A 1 237 ? 4.462 26.697 37.595 1.00 38.94 262 GLY A C 1
ATOM 1440 O O . GLY A 1 237 ? 3.896 26.825 36.504 1.00 35.20 262 GLY A O 1
ATOM 1441 N N . LEU A 1 238 ? 5.547 27.388 37.931 1.00 37.31 263 LEU A N 1
ATOM 1442 C CA . LEU A 1 238 ? 6.132 28.399 37.051 1.00 37.62 263 LEU A CA 1
ATOM 1443 C C . LEU A 1 238 ? 6.432 27.967 35.621 1.00 34.91 263 LEU A C 1
ATOM 1444 O O . LEU A 1 238 ? 6.084 28.676 34.675 1.00 33.65 263 LEU A O 1
ATOM 1449 N N . ARG A 1 239 ? 7.081 26.819 35.457 1.00 34.30 264 ARG A N 1
ATOM 1450 C CA . ARG A 1 239 ? 7.438 26.356 34.121 1.00 35.97 264 ARG A CA 1
ATOM 1451 C C . ARG A 1 239 ? 6.224 26.092 33.229 1.00 34.44 264 ARG A C 1
ATOM 1452 O O . ARG A 1 239 ? 6.167 26.593 32.106 1.00 33.52 264 ARG A O 1
ATOM 1460 N N . ASP A 1 240 ? 5.260 25.311 33.712 1.00 32.46 265 ASP A N 1
ATOM 1461 C CA . ASP A 1 240 ? 4.070 25.034 32.910 1.00 34.23 265 ASP A CA 1
ATOM 1462 C C . ASP A 1 240 ? 3.340 26.314 32.532 1.00 34.09 265 ASP A C 1
ATOM 1463 O O . ASP A 1 240 ? 2.879 26.463 31.398 1.00 34.82 265 ASP A O 1
ATOM 1468 N N . TYR A 1 241 ? 3.234 27.240 33.478 1.00 33.39 266 TYR A N 1
ATOM 1469 C CA . TYR A 1 241 ? 2.554 28.496 33.202 1.00 32.16 266 TYR A CA 1
ATOM 1470 C C . TYR A 1 241 ? 3.265 29.313 32.131 1.00 32.13 266 TYR A C 1
ATOM 1471 O O . TYR A 1 241 ? 2.644 29.736 31.156 1.00 32.13 266 TYR A O 1
ATOM 1480 N N . LEU A 1 242 ? 4.566 29.539 32.303 1.00 32.15 267 LEU A N 1
ATOM 1481 C CA . LEU A 1 242 ? 5.303 30.336 31.330 1.00 30.98 267 LEU A CA 1
ATOM 1482 C C . LEU A 1 242 ? 5.310 29.668 29.955 1.00 32.17 267 LEU A C 1
ATOM 1483 O O . LEU A 1 242 ? 5.135 30.339 28.939 1.00 31.84 267 LEU A O 1
ATOM 1488 N N . LYS A 1 243 ? 5.492 28.351 29.917 1.00 35.13 268 LYS A N 1
ATOM 1489 C CA . LYS A 1 243 ? 5.488 27.633 28.641 1.00 38.81 268 LYS A CA 1
ATOM 1490 C C . LYS A 1 243 ? 4.153 27.839 27.910 1.00 39.02 268 LYS A C 1
ATOM 1491 O O . LYS A 1 243 ? 4.120 28.110 26.705 1.00 39.17 268 LYS A O 1
ATOM 1497 N N . GLY A 1 244 ? 3.055 27.720 28.650 1.00 37.95 269 GLY A N 1
ATOM 1498 C CA . GLY A 1 244 ? 1.742 27.900 28.060 1.00 37.60 269 GLY A CA 1
ATOM 1499 C C . GLY A 1 244 ? 1.523 29.306 27.534 1.00 38.01 269 GLY A C 1
ATOM 1500 O O . GLY A 1 244 ? 0.950 29.490 26.462 1.00 37.98 269 GLY A O 1
ATOM 1501 N N . GLU A 1 245 ? 1.989 30.303 28.281 1.00 38.62 270 GLU A N 1
ATOM 1502 C CA . GLU A 1 245 ? 1.829 31.697 27.882 1.00 39.71 270 GLU A CA 1
ATOM 1503 C C . GLU A 1 245 ? 2.697 32.087 26.691 1.00 41.64 270 GLU A C 1
ATOM 1504 O O . GLU A 1 245 ? 2.373 33.024 25.965 1.00 41.73 270 GLU A O 1
ATOM 1510 N N . MET A 1 246 ? 3.798 31.372 26.489 1.00 41.73 271 MET A N 1
ATOM 1511 C CA . MET A 1 246 ? 4.705 31.680 25.389 1.00 43.27 271 MET A CA 1
ATOM 1512 C C . MET A 1 246 ? 4.707 30.604 24.309 1.00 45.35 271 MET A C 1
ATOM 1513 O O . MET A 1 246 ? 5.599 30.574 23.463 1.00 44.11 271 MET A O 1
ATOM 1518 N N . ALA A 1 247 ? 3.707 29.727 24.342 1.00 47.03 272 ALA A N 1
ATOM 1519 C CA . ALA A 1 247 ? 3.601 28.636 23.377 1.00 49.46 272 ALA A CA 1
ATOM 1520 C C . ALA A 1 247 ? 3.544 29.107 21.928 1.00 51.68 272 ALA A C 1
ATOM 1521 O O . ALA A 1 247 ? 3.822 28.339 21.009 1.00 51.84 272 ALA A O 1
ATOM 1523 N N . GLU A 1 248 ? 3.192 30.371 21.725 1.00 53.83 273 GLU A N 1
ATOM 1524 C CA . GLU A 1 248 ? 3.088 30.915 20.380 1.00 57.30 273 GLU A CA 1
ATOM 1525 C C . GLU A 1 248 ? 4.431 31.357 19.791 1.00 57.17 273 GLU A C 1
ATOM 1526 O O . GLU A 1 248 ? 4.522 31.620 18.594 1.00 57.20 273 GLU A O 1
ATOM 1532 N N . HIS A 1 249 ? 5.474 31.429 20.616 1.00 56.11 274 HIS A N 1
ATOM 1533 C CA . HIS A 1 249 ? 6.787 31.847 20.123 1.00 54.11 274 HIS A CA 1
ATOM 1534 C C . HIS A 1 249 ? 7.907 30.859 20.453 1.00 52.64 274 HIS A C 1
ATOM 1535 O O . HIS A 1 249 ? 7.851 30.141 21.454 1.00 51.66 274 HIS A O 1
ATOM 1542 N N . GLU A 1 250 ? 8.928 30.815 19.602 1.00 51.49 275 GLU A N 1
ATOM 1543 C CA . GLU A 1 250 ? 10.051 29.924 19.855 1.00 49.92 275 GLU A CA 1
ATOM 1544 C C . GLU A 1 250 ? 10.971 30.635 20.836 1.00 47.15 275 GLU A C 1
ATOM 1545 O O . GLU A 1 250 ? 11.096 31.859 20.808 1.00 45.80 275 GLU A O 1
ATOM 1551 N N . MET A 1 251 ? 11.597 29.872 21.718 1.00 43.86 276 MET A N 1
ATOM 1552 C CA . MET A 1 251 ? 12.491 30.465 22.690 1.00 42.63 276 MET A CA 1
ATOM 1553 C C . MET A 1 251 ? 13.590 29.501 23.071 1.00 39.31 276 MET A C 1
ATOM 1554 O O . MET A 1 251 ? 13.536 28.317 22.735 1.00 37.25 276 MET A O 1
ATOM 1559 N N . LEU A 1 252 ? 14.602 30.030 23.750 1.00 37.26 277 LEU A N 1
ATOM 1560 C CA . LEU A 1 252 ? 15.737 29.239 24.200 1.00 35.80 277 LEU A CA 1
ATOM 1561 C C . LEU A 1 252 ? 15.907 29.421 25.706 1.00 33.96 277 LEU A C 1
ATOM 1562 O O . LEU A 1 252 ? 15.985 30.548 26.193 1.00 33.66 277 LEU A O 1
ATOM 1567 N N . PRO A 1 253 ? 15.909 28.318 26.468 1.00 33.48 278 PRO A N 1
ATOM 1568 C CA . PRO A 1 253 ? 15.758 26.939 25.983 1.00 32.93 278 PRO A CA 1
ATOM 1569 C C . PRO A 1 253 ? 14.301 26.748 25.552 1.00 35.50 278 PRO A C 1
ATOM 1570 O O . PRO A 1 253 ? 13.418 27.468 26.024 1.00 33.17 278 PRO A O 1
ATOM 1574 N N . ALA A 1 254 ? 14.049 25.781 24.673 1.00 36.37 279 ALA A N 1
ATOM 1575 C CA . ALA A 1 254 ? 12.691 25.513 24.205 1.00 38.03 279 ALA A CA 1
ATOM 1576 C C . ALA A 1 254 ? 11.741 25.277 25.381 1.00 37.82 279 ALA A C 1
ATOM 1577 O O . ALA A 1 254 ? 10.601 25.742 25.372 1.00 37.28 279 ALA A O 1
ATOM 1579 N N . ASP A 1 255 ? 12.216 24.549 26.387 1.00 37.50 280 ASP A N 1
ATOM 1580 C CA . ASP A 1 255 ? 11.412 24.258 27.571 1.00 39.95 280 ASP A CA 1
ATOM 1581 C C . ASP A 1 255 ? 11.779 25.153 28.762 1.00 37.75 280 ASP A C 1
ATOM 1582 O O . ASP A 1 255 ? 11.527 24.796 29.914 1.00 36.33 280 ASP A O 1
ATOM 1587 N N . LEU A 1 256 ? 12.374 26.308 28.463 1.00 34.92 281 LEU A N 1
ATOM 1588 C CA . LEU A 1 256 ? 12.786 27.295 29.465 1.00 32.23 281 LEU A CA 1
ATOM 1589 C C . LEU A 1 256 ? 14.038 26.897 30.234 1.00 31.22 281 LEU A C 1
ATOM 1590 O O . LEU A 1 256 ? 14.581 25.810 30.049 1.00 30.79 281 LEU A O 1
ATOM 1595 N N . PHE A 1 257 ? 14.498 27.795 31.100 1.00 29.92 282 PHE A N 1
ATOM 1596 C CA . PHE A 1 257 ? 15.648 27.504 31.938 1.00 30.34 282 PHE A CA 1
ATOM 1597 C C . PHE A 1 257 ? 14.994 27.724 33.293 1.00 29.99 282 PHE A C 1
ATOM 1598 O O . PHE A 1 257 ? 14.499 28.816 33.585 1.00 29.36 282 PHE A O 1
ATOM 1606 N N . VAL A 1 258 ? 14.997 26.682 34.114 1.00 29.31 283 VAL A N 1
ATOM 1607 C CA . VAL A 1 258 ? 14.374 26.730 35.432 1.00 31.93 283 VAL A CA 1
ATOM 1608 C C . VAL A 1 258 ? 15.383 26.490 36.546 1.00 32.63 283 VAL A C 1
ATOM 1609 O O . VAL A 1 258 ? 16.361 25.763 36.371 1.00 32.48 283 VAL A O 1
ATOM 1613 N N . GLY A 1 259 ? 15.133 27.096 37.697 1.00 32.36 284 GLY A N 1
ATOM 1614 C CA . GLY A 1 259 ? 16.027 26.918 38.819 1.00 33.65 284 GLY A CA 1
ATOM 1615 C C . GLY A 1 259 ? 15.358 27.290 40.124 1.00 34.47 284 GLY A C 1
ATOM 1616 O O . GLY A 1 259 ? 14.315 27.941 40.139 1.00 32.19 284 GLY A O 1
ATOM 1617 N N . SER A 1 260 ? 15.959 26.866 41.226 1.00 35.92 285 SER A N 1
ATOM 1618 C CA . SER A 1 260 ? 15.419 27.168 42.539 1.00 38.41 285 SER A CA 1
ATOM 1619 C C . SER A 1 260 ? 16.495 26.955 43.587 1.00 39.10 285 SER A C 1
ATOM 1620 O O . SER A 1 260 ? 17.412 26.153 43.399 1.00 38.66 285 SER A O 1
ATOM 1623 N N . LEU A 1 261 ? 16.373 27.676 44.694 1.00 40.80 286 LEU A N 1
ATOM 1624 C CA . LEU A 1 261 ? 17.326 27.559 45.790 1.00 43.79 286 LEU A CA 1
ATOM 1625 C C . LEU A 1 261 ? 16.668 27.914 47.117 1.00 45.24 286 LEU A C 1
ATOM 1626 O O . LEU A 1 261 ? 15.847 28.830 47.196 1.00 43.39 286 LEU A O 1
ATOM 1631 N N . LYS A 1 262 ? 17.036 27.173 48.155 1.00 50.26 287 LYS A N 1
ATOM 1632 C CA . LYS A 1 262 ? 16.518 27.401 49.496 1.00 55.37 287 LYS A CA 1
ATOM 1633 C C . LYS A 1 262 ? 17.667 27.408 50.495 1.00 58.15 287 LYS A C 1
ATOM 1634 O O . LYS A 1 262 ? 18.482 26.487 50.525 1.00 57.91 287 LYS A O 1
ATOM 1640 N N . LYS A 1 263 ? 17.731 28.466 51.295 1.00 62.78 288 LYS A N 1
ATOM 1641 C CA . LYS A 1 263 ? 18.752 28.602 52.326 1.00 67.55 288 LYS A CA 1
ATOM 1642 C C . LYS A 1 263 ? 17.979 28.665 53.634 1.00 69.91 288 LYS A C 1
ATOM 1643 O O . LYS A 1 263 ? 18.507 29.097 54.658 1.00 71.37 288 LYS A O 1
ATOM 1649 N N . ASP A 1 264 ? 16.720 28.240 53.585 1.00 71.86 289 ASP A N 1
ATOM 1650 C CA . ASP A 1 264 ? 15.855 28.281 54.754 1.00 72.35 289 ASP A CA 1
ATOM 1651 C C . ASP A 1 264 ? 14.828 29.217 55.385 1.00 71.71 289 ASP A C 1
ATOM 1652 O O . ASP A 1 264 ? 14.070 28.808 56.267 1.00 72.60 289 ASP A O 1
ATOM 1657 N N . THR A 1 265 ? 14.810 30.468 54.936 1.00 70.12 290 THR A N 1
ATOM 1658 C CA . THR A 1 265 ? 13.911 31.482 55.485 1.00 67.90 290 THR A CA 1
ATOM 1659 C C . THR A 1 265 ? 13.756 32.099 54.095 1.00 64.97 290 THR A C 1
ATOM 1660 O O . THR A 1 265 ? 12.686 32.602 53.747 1.00 65.83 290 THR A O 1
ATOM 1664 N N . GLU A 1 266 ? 14.824 32.051 53.301 1.00 60.15 291 GLU A N 1
ATOM 1665 C CA . GLU A 1 266 ? 14.794 32.585 51.942 1.00 55.86 291 GLU A CA 1
ATOM 1666 C C . GLU A 1 266 ? 14.664 31.479 50.902 1.00 51.86 291 GLU A C 1
ATOM 1667 O O . GLU A 1 266 ? 15.424 30.507 50.907 1.00 48.84 291 GLU A O 1
ATOM 1673 N N . ILE A 1 267 ? 13.695 31.639 50.008 1.00 47.05 292 ILE A N 1
ATOM 1674 C CA . ILE A 1 267 ? 13.464 30.667 48.951 1.00 43.88 292 ILE A CA 1
ATOM 1675 C C . ILE A 1 267 ? 13.190 31.392 47.645 1.00 40.80 292 ILE A C 1
ATOM 1676 O O . ILE A 1 267 ? 12.455 32.379 47.618 1.00 40.22 292 ILE A O 1
ATOM 1681 N N . VAL A 1 268 ? 13.801 30.922 46.564 1.00 37.30 293 VAL A N 1
ATOM 1682 C CA . VAL A 1 268 ? 13.575 31.536 45.266 1.00 34.83 293 VAL A CA 1
ATOM 1683 C C . VAL A 1 268 ? 13.303 30.483 44.210 1.00 33.93 293 VAL A C 1
ATOM 1684 O O . VAL A 1 268 ? 13.903 29.411 44.210 1.00 31.23 293 VAL A O 1
ATOM 1688 N N . ASP A 1 269 ? 12.387 30.809 43.308 1.00 34.61 294 ASP A N 1
ATOM 1689 C CA . ASP A 1 269 ? 12.014 29.917 42.222 1.00 35.90 294 ASP A CA 1
ATOM 1690 C C . ASP A 1 269 ? 11.844 30.773 40.968 1.00 33.53 294 ASP A C 1
ATOM 1691 O O . ASP A 1 269 ? 11.362 31.902 41.052 1.00 31.20 294 ASP A O 1
ATOM 1696 N N . TRP A 1 270 ? 12.239 30.250 39.810 1.00 30.58 295 TRP A N 1
ATOM 1697 C CA . TRP A 1 270 ? 12.106 31.019 38.578 1.00 29.78 295 TRP A CA 1
ATOM 1698 C C . TRP A 1 270 ? 12.070 30.154 37.326 1.00 30.23 295 TRP A C 1
ATOM 1699 O O . TRP A 1 270 ? 12.467 28.986 37.350 1.00 28.18 295 TRP A O 1
ATOM 1710 N N . ALA A 1 271 ? 11.582 30.751 36.240 1.00 27.91 296 ALA A N 1
ATOM 1711 C CA . ALA A 1 271 ? 11.537 30.123 34.921 1.00 27.46 296 ALA A CA 1
ATOM 1712 C C . ALA A 1 271 ? 11.856 31.259 33.949 1.00 26.63 296 ALA A C 1
ATOM 1713 O O . ALA A 1 271 ? 11.226 32.315 34.004 1.00 27.54 296 ALA A O 1
ATOM 1715 N N . ALA A 1 272 ? 12.840 31.057 33.078 1.00 25.09 297 ALA A N 1
ATOM 1716 C CA . ALA A 1 272 ? 13.219 32.090 32.119 1.00 26.02 297 ALA A CA 1
ATOM 1717 C C . ALA A 1 272 ? 13.628 31.548 30.756 1.00 26.58 297 ALA A C 1
ATOM 1718 O O . ALA A 1 272 ? 14.091 30.415 30.629 1.00 29.10 297 ALA A O 1
ATOM 1720 N N . GLY A 1 273 ? 13.450 32.375 29.736 1.00 26.72 298 GLY A N 1
ATOM 1721 C CA . GLY A 1 273 ? 13.817 31.979 28.395 1.00 29.20 298 GLY A CA 1
ATOM 1722 C C . GLY A 1 273 ? 14.090 33.212 27.563 1.00 29.30 298 GLY A C 1
ATOM 1723 O O . GLY A 1 273 ? 13.656 34.311 27.909 1.00 29.94 298 GLY A O 1
ATOM 1724 N N . TRP A 1 274 ? 14.822 33.033 26.473 1.00 29.09 299 TRP A N 1
ATOM 1725 C CA . TRP A 1 274 ? 15.136 34.138 25.581 1.00 30.26 299 TRP A CA 1
ATOM 1726 C C . TRP A 1 274 ? 14.255 33.983 24.352 1.00 31.76 299 TRP A C 1
ATOM 1727 O O . TRP A 1 274 ? 14.237 32.928 23.719 1.00 31.78 299 TRP A O 1
ATOM 1738 N N . VAL A 1 275 ? 13.511 35.040 24.042 1.00 34.76 300 VAL A N 1
ATOM 1739 C CA . VAL A 1 275 ? 12.575 35.052 22.923 1.00 37.73 300 VAL A CA 1
ATOM 1740 C C . VAL A 1 275 ? 13.005 36.059 21.862 1.00 40.02 300 VAL A C 1
ATOM 1741 O O . VAL A 1 275 ? 12.877 37.265 22.052 1.00 41.24 300 VAL A O 1
ATOM 1745 N N . PRO A 1 276 ? 13.527 35.573 20.728 1.00 43.05 301 PRO A N 1
ATOM 1746 C CA . PRO A 1 276 ? 13.968 36.465 19.650 1.00 44.56 301 PRO A CA 1
ATOM 1747 C C . PRO A 1 276 ? 12.864 37.422 19.194 1.00 45.60 301 PRO A C 1
ATOM 1748 O O . PRO A 1 276 ? 13.117 38.602 18.955 1.00 46.18 301 PRO A O 1
ATOM 1752 N N . GLU A 1 277 ? 11.640 36.915 19.087 1.00 47.40 302 GLU A N 1
ATOM 1753 C CA . GLU A 1 277 ? 10.513 37.743 18.659 1.00 50.49 302 GLU A CA 1
ATOM 1754 C C . GLU A 1 277 ? 9.220 37.427 19.400 1.00 49.84 302 GLU A C 1
ATOM 1755 O O . GLU A 1 277 ? 8.884 36.264 19.613 1.00 49.90 302 GLU A O 1
ATOM 1761 N N . GLY A 1 278 ? 8.492 38.470 19.785 1.00 49.65 303 GLY A N 1
ATOM 1762 C CA . GLY A 1 278 ? 7.237 38.264 20.482 1.00 49.84 303 GLY A CA 1
ATOM 1763 C C . GLY A 1 278 ? 7.116 39.031 21.783 1.00 49.72 303 GLY A C 1
ATOM 1764 O O . GLY A 1 278 ? 8.112 39.486 22.345 1.00 48.33 303 GLY A O 1
ATOM 1765 N N . GLU A 1 279 ? 5.883 39.176 22.258 1.00 48.96 304 GLU A N 1
ATOM 1766 C CA . GLU A 1 279 ? 5.625 39.881 23.503 1.00 48.99 304 GLU A CA 1
ATOM 1767 C C . GLU A 1 279 ? 6.225 39.078 24.653 1.00 45.98 304 GLU A C 1
ATOM 1768 O O . GLU A 1 279 ? 6.104 37.852 24.697 1.00 46.76 304 GLU A O 1
ATOM 1774 N N . LEU A 1 280 ? 6.872 39.765 25.585 1.00 41.85 305 LEU A N 1
ATOM 1775 C CA . LEU A 1 280 ? 7.508 39.079 26.704 1.00 39.20 305 LEU A CA 1
ATOM 1776 C C . LEU A 1 280 ? 6.695 39.076 27.989 1.00 38.03 305 LEU A C 1
ATOM 1777 O O . LEU A 1 280 ? 6.097 40.077 28.368 1.00 38.80 305 LEU A O 1
ATOM 1782 N N . VAL A 1 281 ? 6.671 37.935 28.660 1.00 37.14 306 VAL A N 1
ATOM 1783 C CA . VAL A 1 281 ? 5.978 37.852 29.929 1.00 35.90 306 VAL A CA 1
ATOM 1784 C C . VAL A 1 281 ? 7.046 38.100 30.995 1.00 36.74 306 VAL A C 1
ATOM 1785 O O . VAL A 1 281 ? 8.049 37.386 31.044 1.00 35.39 306 VAL A O 1
ATOM 1789 N N . GLN A 1 282 ? 6.843 39.118 31.827 1.00 34.68 307 GLN A N 1
ATOM 1790 C CA . GLN A 1 282 ? 7.789 39.439 32.890 1.00 35.73 307 GLN A CA 1
ATOM 1791 C C . GLN A 1 282 ? 7.003 39.707 34.172 1.00 35.60 307 GLN A C 1
ATOM 1792 O O . GLN A 1 282 ? 6.452 40.793 34.354 1.00 36.40 307 GLN A O 1
ATOM 1798 N N . GLU A 1 283 ? 6.948 38.705 35.049 1.00 33.79 308 GLU A N 1
ATOM 1799 C CA . GLU A 1 283 ? 6.207 38.803 36.307 1.00 33.43 308 GLU A CA 1
ATOM 1800 C C . GLU A 1 283 ? 7.059 38.366 37.487 1.00 32.52 308 GLU A C 1
ATOM 1801 O O . GLU A 1 283 ? 7.729 37.334 37.436 1.00 31.02 308 GLU A O 1
ATOM 1807 N N . SER A 1 284 ? 7.023 39.146 38.561 1.00 29.91 309 SER A N 1
ATOM 1808 C CA . SER A 1 284 ? 7.799 38.814 39.741 1.00 29.57 309 SER A CA 1
ATOM 1809 C C . SER A 1 284 ? 6.922 38.883 40.982 1.00 29.63 309 SER A C 1
ATOM 1810 O O . SER A 1 284 ? 5.979 39.668 41.044 1.00 31.58 309 SER A O 1
ATOM 1813 N N . TYR A 1 285 ? 7.231 38.052 41.967 1.00 30.15 310 TYR A N 1
ATOM 1814 C CA . TYR A 1 285 ? 6.451 38.017 43.193 1.00 31.87 310 TYR A CA 1
ATOM 1815 C C . TYR A 1 285 ? 7.346 37.904 44.412 1.00 33.06 310 TYR A C 1
ATOM 1816 O O . TYR A 1 285 ? 8.462 37.392 44.330 1.00 35.00 310 TYR A O 1
ATOM 1825 N N . VAL A 1 286 ? 6.831 38.373 45.542 1.00 32.57 311 VAL A N 1
ATOM 1826 C CA . VAL A 1 286 ? 7.523 38.309 46.823 1.00 33.39 311 VAL A CA 1
ATOM 1827 C C . VAL A 1 286 ? 6.463 37.824 47.810 1.00 33.90 311 VAL A C 1
ATOM 1828 O O . VAL A 1 286 ? 5.492 38.533 48.077 1.00 34.42 311 VAL A O 1
ATOM 1832 N N . ASN A 1 287 ? 6.648 36.624 48.349 1.00 33.63 312 ASN A N 1
ATOM 1833 C CA . ASN A 1 287 ? 5.672 36.042 49.269 1.00 35.78 312 ASN A CA 1
ATOM 1834 C C . ASN A 1 287 ? 4.278 36.063 48.631 1.00 35.13 312 ASN A C 1
ATOM 1835 O O . ASN A 1 287 ? 3.306 36.454 49.273 1.00 35.86 312 ASN A O 1
ATOM 1840 N N . LEU A 1 288 ? 4.193 35.652 47.367 1.00 33.88 313 LEU A N 1
ATOM 1841 C CA . LEU A 1 288 ? 2.927 35.606 46.633 1.00 35.41 313 LEU A CA 1
ATOM 1842 C C . LEU A 1 288 ? 2.383 36.993 46.299 1.00 35.45 313 LEU A C 1
ATOM 1843 O O . LEU A 1 288 ? 1.346 37.127 45.646 1.00 35.49 313 LEU A O 1
ATOM 1848 N N . ILE A 1 289 ? 3.083 38.028 46.743 1.00 35.98 314 ILE A N 1
ATOM 1849 C CA . ILE A 1 289 ? 2.666 39.393 46.455 1.00 36.13 314 ILE A CA 1
ATOM 1850 C C . ILE A 1 289 ? 3.292 39.806 45.125 1.00 35.40 314 ILE A C 1
ATOM 1851 O O . ILE A 1 289 ? 4.506 39.730 44.960 1.00 37.23 314 ILE A O 1
ATOM 1856 N N . PRO A 1 290 ? 2.474 40.242 44.160 1.00 35.26 315 PRO A N 1
ATOM 1857 C CA . PRO A 1 290 ? 3.006 40.656 42.860 1.00 35.15 315 PRO A CA 1
ATOM 1858 C C . PRO A 1 290 ? 3.718 42.009 42.930 1.00 36.80 315 PRO A C 1
ATOM 1859 O O . PRO A 1 290 ? 3.221 42.948 43.552 1.00 36.57 315 PRO A O 1
ATOM 1863 N N . THR A 1 291 ? 4.885 42.097 42.297 1.00 35.48 316 THR A N 1
ATOM 1864 C CA . THR A 1 291 ? 5.659 43.335 42.267 1.00 34.91 316 THR A CA 1
ATOM 1865 C C . THR A 1 291 ? 5.717 43.854 40.829 1.00 34.59 316 THR A C 1
ATOM 1866 O O . THR A 1 291 ? 6.713 43.664 40.131 1.00 34.65 316 THR A O 1
ATOM 1870 N N . ALA A 1 292 ? 4.640 44.506 40.399 1.00 35.40 317 ALA A N 1
ATOM 1871 C CA . ALA A 1 292 ? 4.526 45.048 39.041 1.00 36.22 317 ALA A CA 1
ATOM 1872 C C . ALA A 1 292 ? 5.726 45.875 38.598 1.00 37.70 317 ALA A C 1
ATOM 1873 O O . ALA A 1 292 ? 6.009 45.979 37.404 1.00 38.41 317 ALA A O 1
ATOM 1875 N N . GLN A 1 293 ? 6.425 46.467 39.560 1.00 36.58 318 GLN A N 1
ATOM 1876 C CA . GLN A 1 293 ? 7.587 47.280 39.255 1.00 37.7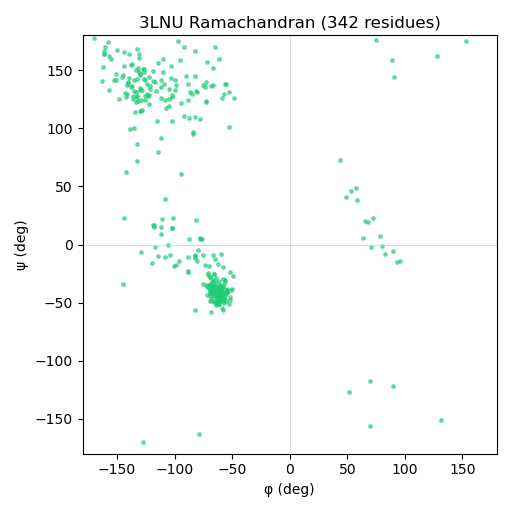8 318 GLN A CA 1
ATOM 1877 C C . GLN A 1 293 ? 8.868 46.519 39.533 1.00 37.01 318 GLN A C 1
ATOM 1878 O O . GLN A 1 293 ? 9.947 47.109 39.602 1.00 36.01 318 GLN A O 1
ATOM 1884 N N . HIS A 1 294 ? 8.733 45.209 39.714 1.00 36.34 319 HIS A N 1
ATOM 1885 C CA . HIS A 1 294 ? 9.861 44.325 39.993 1.00 36.40 319 HIS A CA 1
ATOM 1886 C C . HIS A 1 294 ? 10.726 44.817 41.144 1.00 37.92 319 HIS A C 1
ATOM 1887 O O . HIS A 1 294 ? 10.221 45.061 42.241 1.00 37.14 319 HIS A O 1
ATOM 1894 N N . GLY A 1 295 ? 12.028 44.942 40.910 1.00 37.04 320 GLY A N 1
ATOM 1895 C CA . GLY A 1 295 ? 12.891 45.414 41.971 1.00 36.98 320 GLY A CA 1
ATOM 1896 C C . GLY A 1 295 ? 14.154 44.618 42.224 1.00 38.18 320 GLY A C 1
ATOM 1897 O O . GLY A 1 295 ? 14.707 43.977 41.329 1.00 39.27 320 GLY A O 1
ATOM 1898 N N . THR A 1 296 ? 14.593 44.655 43.475 1.00 37.42 321 THR A N 1
ATOM 1899 C CA . THR A 1 296 ? 15.815 43.998 43.902 1.00 36.39 321 THR A CA 1
ATOM 1900 C C . THR A 1 296 ? 15.928 42.502 43.590 1.00 35.80 321 THR A C 1
ATOM 1901 O O . THR A 1 296 ? 17.014 42.024 43.255 1.00 35.58 321 THR A O 1
ATOM 1905 N N . HIS A 1 297 ? 14.831 41.760 43.701 1.00 32.86 322 HIS A N 1
ATOM 1906 C CA . HIS A 1 297 ? 14.882 40.336 43.395 1.00 30.61 322 HIS A CA 1
ATOM 1907 C C . HIS A 1 297 ? 15.088 40.134 41.889 1.00 30.98 322 HIS A C 1
ATOM 1908 O O . HIS A 1 297 ? 15.848 39.262 41.464 1.00 27.79 322 HIS A O 1
ATOM 1915 N N . VAL A 1 298 ? 14.432 40.958 41.083 1.00 31.23 323 VAL A N 1
ATOM 1916 C CA . VAL A 1 298 ? 14.586 40.857 39.644 1.00 32.59 323 VAL A CA 1
ATOM 1917 C C . VAL A 1 298 ? 16.002 41.297 39.254 1.00 34.08 323 VAL A C 1
ATOM 1918 O O . VAL A 1 298 ? 16.643 40.656 38.420 1.00 32.17 323 VAL A O 1
ATOM 1922 N N . ASN A 1 299 ? 16.506 42.367 39.869 1.00 33.84 324 ASN A N 1
ATOM 1923 C CA . ASN A 1 299 ? 17.857 42.821 39.553 1.00 34.93 324 ASN A CA 1
ATOM 1924 C C . ASN A 1 299 ? 18.848 41.689 39.844 1.00 34.16 324 ASN A C 1
ATOM 1925 O O . ASN A 1 299 ? 19.812 41.496 39.107 1.00 34.86 324 ASN A O 1
ATOM 1930 N N . GLY A 1 300 ? 18.605 40.944 40.917 1.00 32.64 325 GLY A N 1
ATOM 1931 C CA . GLY A 1 300 ? 19.481 39.838 41.261 1.00 30.89 325 GLY A CA 1
ATOM 1932 C C . GLY A 1 300 ? 19.468 38.754 40.194 1.00 31.19 325 GLY A C 1
ATOM 1933 O O . GLY A 1 300 ? 20.524 38.251 39.803 1.00 29.22 325 GLY A O 1
ATOM 1934 N N . LEU A 1 301 ? 18.277 38.390 39.718 1.00 29.65 326 LEU A N 1
ATOM 1935 C CA . LEU A 1 301 ? 18.157 37.367 38.680 1.00 30.12 326 LEU A CA 1
ATOM 1936 C C . LEU A 1 301 ? 18.891 37.857 37.433 1.00 29.73 326 LEU A C 1
ATOM 1937 O O . LEU A 1 301 ? 19.693 37.138 36.848 1.00 30.63 326 LEU A O 1
ATOM 1942 N N . ARG A 1 302 ? 18.616 39.095 37.042 1.00 31.62 327 ARG A N 1
ATOM 1943 C CA . ARG A 1 302 ? 19.254 39.686 35.877 1.00 33.99 327 ARG A CA 1
ATOM 1944 C C . ARG A 1 302 ? 20.788 39.700 36.001 1.00 34.03 327 ARG A C 1
ATOM 1945 O O . ARG A 1 302 ? 21.487 39.276 35.079 1.00 31.98 327 ARG A O 1
ATOM 1953 N N . SER A 1 303 ? 21.311 40.168 37.133 1.00 32.89 328 SER A N 1
ATOM 1954 C CA . SER A 1 303 ? 22.763 40.216 37.334 1.00 34.36 328 SER A CA 1
ATOM 1955 C C . SER A 1 303 ? 23.385 38.823 37.308 1.00 34.27 328 SER A C 1
ATOM 1956 O O . SER A 1 303 ? 24.463 38.621 36.742 1.00 34.08 328 SER A O 1
ATOM 1959 N N . GLY A 1 304 ? 22.695 37.869 37.927 1.00 33.37 329 GLY A N 1
ATOM 1960 C CA . GLY A 1 304 ? 23.174 36.497 37.986 1.00 31.99 329 GLY A CA 1
ATOM 1961 C C . GLY A 1 304 ? 23.251 35.814 36.635 1.00 32.39 329 GLY A C 1
ATOM 1962 O O . GLY A 1 304 ? 24.231 35.124 36.336 1.00 33.74 329 GLY A O 1
ATOM 1963 N N . LEU A 1 305 ? 22.221 35.995 35.815 1.00 32.66 330 LEU A N 1
ATOM 1964 C CA . LEU A 1 305 ? 22.206 35.392 34.483 1.00 32.21 330 LEU A CA 1
ATOM 1965 C C . LEU A 1 305 ? 23.253 36.080 33.622 1.00 32.07 330 LEU A C 1
ATOM 1966 O O . LEU A 1 305 ? 23.886 35.454 32.773 1.00 28.88 330 LEU A O 1
ATOM 1971 N N . THR A 1 306 ? 23.431 37.377 33.839 1.00 32.05 331 THR A N 1
ATOM 1972 C CA . THR A 1 306 ? 24.407 38.125 33.061 1.00 33.27 331 THR A CA 1
ATOM 1973 C C . THR A 1 306 ? 25.822 37.630 33.360 1.00 33.85 331 THR A C 1
ATOM 1974 O O . THR A 1 306 ? 26.579 37.325 32.438 1.00 33.61 331 THR A O 1
ATOM 1978 N N . ASP A 1 307 ? 26.168 37.529 34.641 1.00 33.27 332 ASP A N 1
ATOM 1979 C CA . ASP A 1 307 ? 27.497 37.064 35.024 1.00 35.64 332 ASP A CA 1
ATOM 1980 C C . ASP A 1 307 ? 27.800 35.683 34.441 1.00 35.55 332 ASP A C 1
ATOM 1981 O O . ASP A 1 307 ? 28.886 35.456 33.911 1.00 37.51 332 ASP A O 1
ATOM 1986 N N . ALA A 1 308 ? 26.854 34.755 34.543 1.00 32.48 333 ALA A N 1
ATOM 1987 C CA . ALA A 1 308 ? 27.083 33.422 34.009 1.00 31.33 333 ALA A CA 1
ATOM 1988 C C . ALA A 1 308 ? 27.246 33.446 32.493 1.00 32.45 333 ALA A C 1
ATOM 1989 O O . ALA A 1 308 ? 28.113 32.753 31.948 1.00 31.88 333 ALA A O 1
ATOM 1991 N N . LEU A 1 309 ? 26.430 34.243 31.806 1.00 29.36 334 LEU A N 1
ATOM 1992 C CA . LEU A 1 309 ? 26.531 34.304 30.353 1.00 31.25 334 LEU A CA 1
ATOM 1993 C C . LEU A 1 309 ? 27.864 34.921 29.927 1.00 33.89 334 LEU A C 1
ATOM 1994 O O . LEU A 1 309 ? 28.525 34.403 29.023 1.00 34.40 334 LEU A O 1
ATOM 1999 N N . ARG A 1 310 ? 28.256 36.016 30.582 1.00 33.26 335 ARG A N 1
ATOM 2000 C CA . ARG A 1 310 ? 29.521 36.690 30.288 1.00 34.84 335 ARG A CA 1
ATOM 2001 C C . ARG A 1 310 ? 30.670 35.697 30.409 1.00 35.45 335 ARG A C 1
ATOM 2002 O O . ARG A 1 310 ? 31.529 35.619 29.535 1.00 36.08 335 ARG A O 1
ATOM 2010 N N . GLU A 1 311 ? 30.690 34.961 31.517 1.00 36.60 336 GLU A N 1
ATOM 2011 C CA . GLU A 1 311 ? 31.736 33.981 31.761 1.00 38.01 336 GLU A CA 1
ATOM 2012 C C . GLU A 1 311 ? 31.721 32.909 30.691 1.00 38.65 336 GLU A C 1
ATOM 2013 O O . GLU A 1 311 ? 32.772 32.420 30.277 1.00 39.02 336 GLU A O 1
ATOM 2019 N N . PHE A 1 312 ? 30.524 32.550 30.241 1.00 37.83 337 PHE A N 1
ATOM 2020 C CA . PHE A 1 312 ? 30.374 31.544 29.201 1.00 36.32 337 PHE A CA 1
ATOM 2021 C C . PHE A 1 312 ? 30.999 32.048 27.906 1.00 36.31 337 PHE A C 1
ATOM 2022 O O . PHE A 1 312 ? 31.784 31.341 27.280 1.00 36.79 337 PHE A O 1
ATOM 2030 N N . CYS A 1 313 ? 30.647 33.268 27.505 1.00 36.54 338 CYS A N 1
ATOM 2031 C CA . CYS A 1 313 ? 31.171 33.851 26.266 1.00 39.09 338 CYS A CA 1
ATOM 2032 C C . CYS A 1 313 ? 32.680 34.005 26.298 1.00 40.98 338 CYS A C 1
ATOM 2033 O O . CYS A 1 313 ? 33.348 33.930 25.265 1.00 40.98 338 CYS A O 1
ATOM 2036 N N . ASP A 1 314 ? 33.199 34.246 27.496 1.00 42.62 339 ASP A N 1
ATOM 2037 C CA . ASP A 1 314 ? 34.623 34.415 27.700 1.00 43.84 339 ASP A CA 1
ATOM 2038 C C . ASP A 1 314 ? 35.343 33.096 27.460 1.00 43.71 339 ASP A C 1
ATOM 2039 O O . ASP A 1 314 ? 36.222 33.009 26.603 1.00 42.57 339 ASP A O 1
ATOM 2044 N N . PHE A 1 315 ? 34.962 32.065 28.205 1.00 41.48 340 PHE A N 1
ATOM 2045 C CA . PHE A 1 315 ? 35.599 30.766 28.053 1.00 42.03 340 PHE A CA 1
ATOM 2046 C C . PHE A 1 315 ? 35.449 30.209 26.636 1.00 42.38 340 PHE A C 1
ATOM 2047 O O . PHE A 1 315 ? 36.396 29.652 26.087 1.00 41.51 340 PHE A O 1
ATOM 2055 N N . ARG A 1 316 ? 34.263 30.362 26.050 1.00 40.92 341 ARG A N 1
ATOM 2056 C CA . ARG A 1 316 ? 33.995 29.852 24.706 1.00 41.59 341 ARG A CA 1
ATOM 2057 C C . ARG A 1 316 ? 34.542 30.747 23.601 1.00 41.69 341 ARG A C 1
ATOM 2058 O O . ARG A 1 316 ? 34.441 30.409 22.424 1.00 41.38 341 ARG A O 1
ATOM 2066 N N . ASN A 1 317 ? 35.094 31.897 23.975 1.00 43.45 342 ASN A N 1
ATOM 2067 C CA . ASN A 1 317 ? 35.662 32.821 22.997 1.00 44.45 342 ASN A CA 1
ATOM 2068 C C . ASN A 1 317 ? 34.619 33.234 21.958 1.00 43.29 342 ASN A C 1
ATOM 2069 O O . ASN A 1 317 ? 34.891 33.208 20.760 1.00 43.03 342 ASN A O 1
ATOM 2074 N N . LEU A 1 318 ? 33.437 33.638 22.415 1.00 41.22 343 LEU A N 1
ATOM 2075 C CA . LEU A 1 318 ? 32.359 34.018 21.500 1.00 40.04 343 LEU A CA 1
ATOM 2076 C C . LEU A 1 318 ? 32.237 35.510 21.211 1.00 40.03 343 LEU A C 1
ATOM 2077 O O . LEU A 1 318 ? 31.544 35.911 20.273 1.00 39.39 343 LEU A O 1
ATOM 2082 N N . LEU A 1 319 ? 32.906 36.331 22.009 1.00 39.76 344 LEU A N 1
ATOM 2083 C CA . LEU A 1 319 ? 32.824 37.775 21.843 1.00 41.78 344 LEU A CA 1
ATOM 2084 C C . LEU A 1 319 ? 33.559 38.348 20.630 1.00 42.75 344 LEU A C 1
ATOM 2085 O O . LEU A 1 319 ? 34.761 38.138 20.460 1.00 40.50 344 LEU A O 1
ATOM 2090 N N . PRO A 1 320 ? 32.833 39.075 19.764 1.00 42.64 345 PRO A N 1
ATOM 2091 C CA . PRO A 1 320 ? 33.419 39.690 18.571 1.00 44.51 345 PRO A CA 1
ATOM 2092 C C . PRO A 1 320 ? 34.425 40.744 19.024 1.00 46.79 345 PRO A C 1
ATOM 2093 O O . PRO A 1 320 ? 34.481 41.089 20.209 1.00 46.58 345 PRO A O 1
ATOM 2097 N N . ARG A 1 321 ? 35.202 41.266 18.081 1.00 47.78 346 ARG A N 1
ATOM 2098 C CA . ARG A 1 321 ? 36.203 42.278 18.391 1.00 48.83 346 ARG A CA 1
ATOM 2099 C C . ARG A 1 321 ? 35.578 43.524 19.023 1.00 48.35 346 ARG A C 1
ATOM 2100 O O . ARG A 1 321 ? 34.642 44.113 18.476 1.00 47.07 346 ARG A O 1
ATOM 2108 N N . GLY A 1 322 ? 36.103 43.907 20.183 1.00 48.35 347 GLY A N 1
ATOM 2109 C CA . GLY A 1 322 ? 35.622 45.090 20.878 1.00 49.27 347 GLY A CA 1
ATOM 2110 C C . GLY A 1 322 ? 34.192 45.038 21.380 1.00 49.76 347 GLY A C 1
ATOM 2111 O O . GLY A 1 322 ? 33.585 46.079 21.635 1.00 50.84 347 GLY A O 1
ATOM 2112 N N . VAL A 1 323 ? 33.649 43.836 21.528 1.00 49.39 348 VAL A N 1
ATOM 2113 C CA . VAL A 1 323 ? 32.280 43.686 22.005 1.00 48.05 348 VAL A CA 1
ATOM 2114 C C . VAL A 1 323 ? 32.229 43.060 23.392 1.00 47.27 348 VAL A C 1
ATOM 2115 O O . VAL A 1 323 ? 32.794 41.992 23.629 1.00 46.22 348 VAL A O 1
ATOM 2119 N N . LYS A 1 324 ? 31.551 43.745 24.305 1.00 46.69 349 LYS A N 1
ATOM 2120 C CA . LYS A 1 324 ? 31.393 43.274 25.674 1.00 46.47 349 LYS A CA 1
ATOM 2121 C C . LYS A 1 324 ? 29.902 43.252 25.969 1.00 44.10 349 LYS A C 1
ATOM 2122 O O . LYS A 1 324 ? 29.166 44.136 25.535 1.00 40.28 349 LYS A O 1
ATOM 2128 N N . LEU A 1 325 ? 29.454 42.245 26.705 1.00 41.76 350 LEU A N 1
ATOM 2129 C CA . LEU A 1 325 ? 28.041 42.141 27.022 1.00 40.56 350 LEU A CA 1
ATOM 2130 C C . LEU A 1 325 ? 27.620 43.032 28.178 1.00 39.44 350 LEU A C 1
ATOM 2131 O O . LEU A 1 325 ? 28.259 43.048 29.226 1.00 38.87 350 LEU A O 1
ATOM 2136 N N . ALA A 1 326 ? 26.545 43.781 27.974 1.00 38.71 351 ALA A N 1
ATOM 2137 C CA . ALA A 1 326 ? 26.004 44.634 29.018 1.00 38.95 351 ALA A CA 1
ATOM 2138 C C . ALA A 1 326 ? 24.784 43.876 29.527 1.00 39.87 351 ALA A C 1
ATOM 2139 O O . ALA A 1 326 ? 24.196 43.078 28.795 1.00 39.72 351 ALA A O 1
ATOM 2141 N N . PRO A 1 327 ? 24.394 44.101 30.789 1.00 40.01 352 PRO A N 1
ATOM 2142 C CA . PRO A 1 327 ? 23.225 43.400 31.325 1.00 40.70 352 PRO A CA 1
ATOM 2143 C C . PRO A 1 327 ? 21.969 43.635 30.479 1.00 40.32 352 PRO A C 1
ATOM 2144 O O . PRO A 1 327 ? 21.106 42.762 30.381 1.00 37.81 352 PRO A O 1
ATOM 2148 N N . GLU A 1 328 ? 21.875 44.805 29.852 1.00 41.23 353 GLU A N 1
ATOM 2149 C CA . GLU A 1 328 ? 20.719 45.109 29.009 1.00 42.64 353 GLU A CA 1
ATOM 2150 C C . GLU A 1 328 ? 20.695 44.188 27.786 1.00 40.88 353 GLU A C 1
ATOM 2151 O O . GLU A 1 328 ? 19.628 43.834 27.288 1.00 40.10 353 GLU A O 1
ATOM 2157 N N . ASP A 1 329 ? 21.871 43.813 27.292 1.00 38.68 354 ASP A N 1
ATOM 2158 C CA . ASP A 1 329 ? 21.942 42.938 26.129 1.00 38.59 354 ASP A CA 1
ATOM 2159 C C . ASP A 1 329 ? 21.383 41.570 26.479 1.00 38.37 354 ASP A C 1
ATOM 2160 O O . ASP A 1 329 ? 20.671 40.949 25.686 1.00 37.95 354 ASP A O 1
ATOM 2165 N N . VAL A 1 330 ? 21.706 41.108 27.679 1.00 36.53 355 VAL A N 1
ATOM 2166 C CA . VAL A 1 330 ? 21.263 39.806 28.143 1.00 36.25 355 VAL A CA 1
ATOM 2167 C C . VAL A 1 330 ? 19.789 39.774 28.543 1.00 36.80 355 VAL A C 1
ATOM 2168 O O . VAL A 1 330 ? 19.112 38.772 28.327 1.00 37.56 355 VAL A O 1
ATOM 2172 N N . TRP A 1 331 ? 19.300 40.885 29.090 1.00 36.93 356 TRP A N 1
ATOM 2173 C CA . TRP A 1 331 ? 17.927 40.994 29.593 1.00 38.92 356 TRP A CA 1
ATOM 2174 C C . TRP A 1 331 ? 16.834 41.438 28.619 1.00 39.82 356 TRP A C 1
ATOM 2175 O O . TRP A 1 331 ? 15.658 41.143 28.832 1.00 38.98 356 TRP A O 1
ATOM 2186 N N . ASP A 1 332 ? 17.215 42.148 27.562 1.00 40.92 357 ASP A N 1
ATOM 2187 C CA . ASP A 1 332 ? 16.246 42.660 26.593 1.00 42.21 357 ASP A CA 1
ATOM 2188 C C . ASP A 1 332 ? 15.221 41.685 26.008 1.00 39.75 357 ASP A C 1
ATOM 2189 O O . ASP A 1 332 ? 14.070 42.063 25.803 1.00 39.54 357 ASP A O 1
ATOM 2194 N N . ARG A 1 333 ? 15.623 40.449 25.731 1.00 36.10 358 ARG A N 1
ATOM 2195 C CA . ARG A 1 333 ? 14.693 39.482 25.164 1.00 34.11 358 ARG A CA 1
ATOM 2196 C C . ARG A 1 333 ? 14.330 38.360 26.135 1.00 34.33 358 ARG A C 1
ATOM 2197 O O . ARG A 1 333 ? 13.895 37.281 25.724 1.00 33.57 358 ARG A O 1
ATOM 2205 N N . VAL A 1 334 ? 14.492 38.613 27.428 1.00 32.53 359 VAL A N 1
ATOM 2206 C CA . VAL A 1 334 ? 14.184 37.596 28.418 1.00 31.75 359 VAL A CA 1
ATOM 2207 C C . VAL A 1 334 ? 12.720 37.577 28.868 1.00 30.07 359 VAL A C 1
ATOM 2208 O O . VAL A 1 334 ? 12.135 38.612 29.181 1.00 30.26 359 VAL A O 1
ATOM 2212 N N . THR A 1 335 ? 12.119 36.394 28.862 1.00 29.11 360 THR A N 1
ATOM 2213 C CA . THR A 1 335 ? 10.749 36.251 29.336 1.00 28.34 360 THR A CA 1
ATOM 2214 C C . THR A 1 335 ? 10.939 35.482 30.638 1.00 28.38 360 THR A C 1
ATOM 2215 O O . THR A 1 335 ? 11.765 34.564 30.707 1.00 27.58 360 THR A O 1
ATOM 2219 N N . PHE A 1 336 ? 10.219 35.862 31.687 1.00 27.65 361 PHE A N 1
ATOM 2220 C CA . PHE A 1 336 ? 10.406 35.170 32.954 1.00 27.60 361 PHE A CA 1
ATOM 2221 C C . PHE A 1 336 ? 9.291 35.317 33.973 1.00 28.38 361 PHE A C 1
ATOM 2222 O O . PHE A 1 336 ? 8.443 36.208 33.899 1.00 26.35 361 PHE A O 1
ATOM 2230 N N . VAL A 1 337 ? 9.341 34.421 34.947 1.00 28.64 362 VAL A N 1
ATOM 2231 C CA . VAL A 1 337 ? 8.440 34.433 36.077 1.00 29.03 362 VAL A CA 1
ATOM 2232 C C . VAL A 1 337 ? 9.392 34.163 37.239 1.00 28.90 362 VAL A C 1
ATOM 2233 O O . VAL A 1 337 ? 10.193 33.225 37.189 1.00 27.42 362 VAL A O 1
ATOM 2237 N N . LEU A 1 338 ? 9.334 35.014 38.257 1.00 28.09 363 LEU A N 1
ATOM 2238 C CA . LEU A 1 338 ? 10.192 34.875 39.430 1.00 29.36 363 LEU A CA 1
ATOM 2239 C C . LEU A 1 338 ? 9.350 34.913 40.692 1.00 28.94 363 LEU A C 1
ATOM 2240 O O . LEU A 1 338 ? 8.495 35.784 40.850 1.00 29.73 363 LEU A O 1
ATOM 2245 N N . SER A 1 339 ? 9.597 33.967 41.591 1.00 29.40 364 SER A N 1
ATOM 2246 C CA . SER A 1 339 ? 8.871 33.911 42.850 1.00 30.01 364 SER A CA 1
ATOM 2247 C C . SER A 1 339 ? 9.831 33.814 44.032 1.00 30.01 364 SER A C 1
ATOM 2248 O O . SER A 1 339 ? 10.553 32.826 44.183 1.00 29.99 364 SER A O 1
ATOM 2251 N N . LEU A 1 340 ? 9.830 34.850 44.867 1.00 31.08 365 LEU A N 1
ATOM 2252 C CA . LEU A 1 340 ? 10.688 34.905 46.050 1.00 32.53 365 LEU A CA 1
ATOM 2253 C C . LEU A 1 340 ? 9.886 34.825 47.345 1.00 34.41 365 LEU A C 1
ATOM 2254 O O . LEU A 1 340 ? 8.799 35.390 47.457 1.00 31.29 365 LEU A O 1
ATOM 2259 N N . LYS A 1 341 ? 10.435 34.114 48.319 1.00 37.60 366 LYS A N 1
ATOM 2260 C CA . LYS A 1 341 ? 9.810 34.003 49.627 1.00 41.22 366 LYS A CA 1
ATOM 2261 C C . LYS A 1 341 ? 10.886 34.368 50.636 1.00 42.66 366 LYS A C 1
ATOM 2262 O O . LYS A 1 341 ? 11.915 33.697 50.735 1.00 42.95 366 LYS A O 1
ATOM 2268 N N . MET A 1 342 ? 10.659 35.460 51.356 1.00 43.36 367 MET A N 1
ATOM 2269 C CA . MET A 1 342 ? 11.614 35.926 52.349 1.00 44.85 367 MET A CA 1
ATOM 2270 C C . MET A 1 342 ? 10.876 36.516 53.539 1.00 46.31 367 MET A C 1
ATOM 2271 O O . MET A 1 342 ? 9.679 36.801 53.465 1.00 45.06 367 MET A O 1
ATOM 2276 N N . THR A 1 343 ? 11.604 36.710 54.632 1.00 47.60 368 THR A N 1
ATOM 2277 C CA . THR A 1 343 ? 11.014 37.263 55.839 1.00 49.86 368 THR A CA 1
ATOM 2278 C C . THR A 1 343 ? 10.984 38.787 55.831 1.00 50.46 368 THR A C 1
ATOM 2279 O O . THR A 1 343 ? 11.988 39.448 55.555 1.00 50.66 368 THR A O 1
ATOM 2283 N N . ASP A 1 344 ? 9.808 39.329 56.125 1.00 51.47 369 ASP A N 1
ATOM 2284 C CA . ASP A 1 344 ? 9.597 40.766 56.201 1.00 53.48 369 ASP A CA 1
ATOM 2285 C C . ASP A 1 344 ? 10.241 41.549 55.062 1.00 53.58 369 ASP A C 1
ATOM 2286 O O . ASP A 1 344 ? 11.241 42.245 55.253 1.00 53.62 369 ASP A O 1
ATOM 2291 N N . PRO A 1 345 ? 9.668 41.445 53.854 1.00 52.79 370 PRO A N 1
ATOM 2292 C CA . PRO A 1 345 ? 10.183 42.147 52.678 1.00 52.03 370 PRO A CA 1
ATOM 2293 C C . PRO A 1 345 ? 9.842 43.636 52.710 1.00 51.94 370 PRO A C 1
ATOM 2294 O O . PRO A 1 345 ? 8.725 44.016 53.059 1.00 51.12 370 PRO A O 1
ATOM 2298 N N . GLN A 1 346 ? 10.807 44.473 52.347 1.00 51.59 371 GLN A N 1
ATOM 2299 C CA . GLN A 1 346 ? 10.587 45.914 52.321 1.00 51.93 371 GLN A CA 1
ATOM 2300 C C . GLN A 1 346 ? 10.310 46.359 50.888 1.00 51.66 371 GLN A C 1
ATOM 2301 O O . GLN A 1 346 ? 11.019 45.972 49.955 1.00 51.10 371 GLN A O 1
ATOM 2307 N N . PHE A 1 347 ? 9.271 47.172 50.723 1.00 51.65 372 PHE A N 1
ATOM 2308 C CA . PHE A 1 347 ? 8.868 47.665 49.411 1.00 52.64 372 PHE A CA 1
ATOM 2309 C C . PHE A 1 347 ? 9.133 49.160 49.239 1.00 54.44 372 PHE A C 1
ATOM 2310 O O . PHE A 1 347 ? 9.080 49.933 50.200 1.00 54.90 372 PHE A O 1
ATOM 2318 N N . SER A 1 348 ? 9.424 49.555 48.004 1.00 55.47 373 SER A N 1
ATOM 2319 C CA . SER A 1 348 ? 9.690 50.947 47.671 1.00 55.75 373 SER A CA 1
ATOM 2320 C C . SER A 1 348 ? 8.799 51.340 46.507 1.00 56.38 373 SER A C 1
ATOM 2321 O O . SER A 1 348 ? 7.897 50.594 46.133 1.00 55.04 373 SER A O 1
ATOM 2324 N N . GLY A 1 349 ? 9.053 52.511 45.934 1.00 58.06 374 GLY A N 1
ATOM 2325 C CA . GLY A 1 349 ? 8.246 52.967 44.819 1.00 60.02 374 GLY A CA 1
ATOM 2326 C C . GLY A 1 349 ? 7.039 53.753 45.292 1.00 62.72 374 GLY A C 1
ATOM 2327 O O . GLY A 1 349 ? 6.605 53.617 46.438 1.00 62.21 374 GLY A O 1
ATOM 2328 N N . GLN A 1 350 ? 6.492 54.575 44.403 1.00 64.91 375 GLN A N 1
ATOM 2329 C CA . GLN A 1 350 ? 5.336 55.399 44.731 1.00 67.15 375 GLN A CA 1
ATOM 2330 C C . GLN A 1 350 ? 4.100 54.612 45.168 1.00 67.20 375 GLN A C 1
ATOM 2331 O O . GLN A 1 350 ? 3.119 55.201 45.622 1.00 68.13 375 GLN A O 1
ATOM 2337 N N . THR A 1 351 ? 4.145 53.288 45.047 1.00 65.71 376 THR A N 1
ATOM 2338 C CA . THR A 1 351 ? 2.999 52.472 45.431 1.00 63.45 376 THR A CA 1
ATOM 2339 C C . THR A 1 351 ? 3.347 51.125 46.056 1.00 62.14 376 THR A C 1
ATOM 2340 O O . THR A 1 351 ? 2.533 50.201 46.035 1.00 61.82 376 THR A O 1
ATOM 2344 N N . LYS A 1 352 ? 4.550 51.012 46.610 1.00 60.43 377 LYS A N 1
ATOM 2345 C CA . LYS A 1 352 ? 4.973 49.767 47.250 1.00 60.06 377 LYS A CA 1
ATOM 2346 C C . LYS A 1 352 ? 5.072 48.575 46.281 1.00 57.11 377 LYS A C 1
ATOM 2347 O O . LYS A 1 352 ? 5.340 47.448 46.700 1.00 57.46 377 LYS A O 1
ATOM 2353 N N . GLU A 1 353 ? 4.886 48.833 44.989 1.00 54.26 378 GLU A N 1
ATOM 2354 C CA . GLU A 1 353 ? 4.936 47.780 43.976 1.00 51.60 378 GLU A CA 1
ATOM 2355 C C . GLU A 1 353 ? 6.339 47.373 43.515 1.00 48.40 378 GLU A C 1
ATOM 2356 O O . GLU A 1 353 ? 6.508 46.795 42.440 1.00 47.02 378 GLU A O 1
ATOM 2362 N N . ARG A 1 354 ? 7.337 47.663 44.343 1.00 45.32 379 ARG A N 1
ATOM 2363 C CA . ARG A 1 354 ? 8.717 47.317 44.035 1.00 44.19 379 ARG A CA 1
ATOM 2364 C C . ARG A 1 354 ? 9.426 46.839 45.301 1.00 42.30 379 ARG A C 1
ATOM 2365 O O . ARG A 1 354 ? 9.235 47.411 46.368 1.00 41.75 379 ARG A O 1
ATOM 2373 N N . LEU A 1 355 ? 10.240 45.792 45.181 1.00 38.66 380 LEU A N 1
ATOM 2374 C CA . LEU A 1 355 ? 10.977 45.252 46.319 1.00 37.87 380 LEU A CA 1
ATOM 2375 C C . LEU A 1 355 ? 12.322 45.963 46.490 1.00 40.93 380 LEU A C 1
ATOM 2376 O O . LEU A 1 355 ? 13.021 46.216 45.506 1.00 39.54 380 LEU A O 1
ATOM 2381 N N . SER A 1 356 ? 12.691 46.260 47.736 1.00 43.23 381 SER A N 1
ATOM 2382 C CA . SER A 1 356 ? 13.949 46.953 48.028 1.00 47.43 381 SER A CA 1
ATOM 2383 C C . SER A 1 356 ? 14.991 46.154 48.813 1.00 48.79 381 SER A C 1
ATOM 2384 O O . SER A 1 356 ? 16.138 46.588 48.944 1.00 50.24 381 SER A O 1
ATOM 2387 N N . SER A 1 357 ? 14.604 44.998 49.335 1.00 50.02 382 SER A N 1
ATOM 2388 C CA . SER A 1 357 ? 15.529 44.176 50.111 1.00 51.55 382 SER A CA 1
ATOM 2389 C C . SER A 1 357 ? 16.840 43.886 49.380 1.00 51.33 382 SER A C 1
ATOM 2390 O O . SER A 1 357 ? 16.900 43.017 48.510 1.00 52.10 382 SER A O 1
ATOM 2393 N N . ARG A 1 358 ? 17.892 44.617 49.744 1.00 50.93 383 ARG A N 1
ATOM 2394 C CA . ARG A 1 358 ? 19.207 44.435 49.134 1.00 50.12 383 ARG A CA 1
ATOM 2395 C C . ARG A 1 358 ? 19.672 42.995 49.317 1.00 48.34 383 ARG A C 1
ATOM 2396 O O . ARG A 1 358 ? 20.420 42.460 48.497 1.00 46.39 383 ARG A O 1
ATOM 2404 N N . GLN A 1 359 ? 19.220 42.380 50.404 1.00 46.77 384 GLN A N 1
ATOM 2405 C CA . GLN A 1 359 ? 19.551 40.997 50.720 1.00 47.12 384 GLN A CA 1
ATOM 2406 C C . GLN A 1 359 ? 19.066 40.067 49.608 1.00 44.37 384 GLN A C 1
ATOM 2407 O O . GLN A 1 359 ? 19.767 39.138 49.214 1.00 42.06 384 GLN A O 1
ATOM 2413 N N . ALA A 1 360 ? 17.861 40.332 49.111 1.00 41.28 385 ALA A N 1
ATOM 2414 C CA . ALA A 1 360 ? 17.257 39.520 48.062 1.00 40.75 385 ALA A CA 1
ATOM 2415 C C . ALA A 1 360 ? 18.096 39.492 46.784 1.00 40.02 385 ALA A C 1
ATOM 2416 O O . ALA A 1 360 ? 18.216 38.456 46.138 1.00 39.38 385 ALA A O 1
ATOM 2418 N N . ALA A 1 361 ? 18.669 40.635 46.424 1.00 39.84 386 ALA A N 1
ATOM 2419 C CA . ALA A 1 361 ? 19.494 40.731 45.225 1.00 40.13 386 ALA A CA 1
ATOM 2420 C C . ALA A 1 361 ? 20.681 39.773 45.290 1.00 39.92 386 ALA A C 1
ATOM 2421 O O . ALA A 1 361 ? 20.873 38.952 44.395 1.00 40.95 386 ALA A O 1
ATOM 2423 N N . GLY A 1 362 ? 21.474 39.869 46.353 1.00 39.27 387 GLY A N 1
ATOM 2424 C CA . GLY A 1 362 ? 22.624 38.993 46.486 1.00 37.27 387 GLY A CA 1
ATOM 2425 C C . GLY A 1 362 ? 22.248 37.522 46.527 1.00 37.12 387 GLY A C 1
ATOM 2426 O O . GLY A 1 362 ? 22.935 36.673 45.950 1.00 36.69 387 GLY A O 1
ATOM 2427 N N . PHE A 1 363 ? 21.150 37.218 47.211 1.00 35.06 388 PHE A N 1
ATOM 2428 C CA . PHE A 1 363 ? 20.680 35.843 47.332 1.00 34.55 388 PHE A CA 1
ATOM 2429 C C . PHE A 1 363 ? 20.319 35.239 45.974 1.00 34.30 388 PHE A C 1
ATOM 2430 O O . PHE A 1 363 ? 20.776 34.150 45.627 1.00 32.86 388 PHE A O 1
ATOM 2438 N N . ILE A 1 364 ? 19.498 35.950 45.208 1.00 32.22 389 ILE A N 1
ATOM 2439 C CA . ILE A 1 364 ? 19.078 35.452 43.903 1.00 32.00 389 ILE A CA 1
ATOM 2440 C C . ILE A 1 364 ? 20.203 35.518 42.868 1.00 31.79 389 ILE A C 1
ATOM 2441 O O . ILE A 1 364 ? 20.313 34.647 42.003 1.00 31.00 389 ILE A O 1
ATOM 2446 N N . GLU A 1 365 ? 21.043 36.545 42.964 1.00 32.89 390 GLU A N 1
ATOM 2447 C CA . GLU A 1 365 ? 22.164 36.691 42.045 1.00 34.18 390 GLU A CA 1
ATOM 2448 C C . GLU A 1 365 ? 23.042 35.448 42.118 1.00 33.00 390 GLU A C 1
ATOM 2449 O O . GLU A 1 365 ? 23.426 34.885 41.093 1.00 33.14 390 GLU A O 1
ATOM 2455 N N . GLY A 1 366 ? 23.354 35.024 43.339 1.00 31.81 391 GLY A N 1
ATOM 2456 C CA . GLY A 1 366 ? 24.180 33.845 43.520 1.00 31.69 391 GLY A CA 1
ATOM 2457 C C . GLY A 1 366 ? 23.482 32.583 43.046 1.00 33.47 391 GLY A C 1
ATOM 2458 O O . GLY A 1 366 ? 24.106 31.707 42.444 1.00 32.98 391 GLY A O 1
ATOM 2459 N N . ALA A 1 367 ? 22.182 32.484 43.314 1.00 34.06 392 ALA A N 1
ATOM 2460 C CA . ALA A 1 367 ? 21.415 31.311 42.900 1.00 32.66 392 ALA A CA 1
ATOM 2461 C C . ALA A 1 367 ? 21.370 31.191 41.373 1.00 31.26 392 ALA A C 1
ATOM 2462 O O . ALA A 1 367 ? 21.626 30.125 40.819 1.00 31.99 392 ALA A O 1
ATOM 2464 N N . ALA A 1 368 ? 21.048 32.288 40.698 1.00 31.85 393 ALA A N 1
ATOM 2465 C CA . ALA A 1 368 ? 20.960 32.289 39.240 1.00 32.53 393 ALA A CA 1
ATOM 2466 C C . ALA A 1 368 ? 22.329 32.102 38.591 1.00 32.86 393 ALA A C 1
ATOM 2467 O O . ALA A 1 368 ? 22.459 31.401 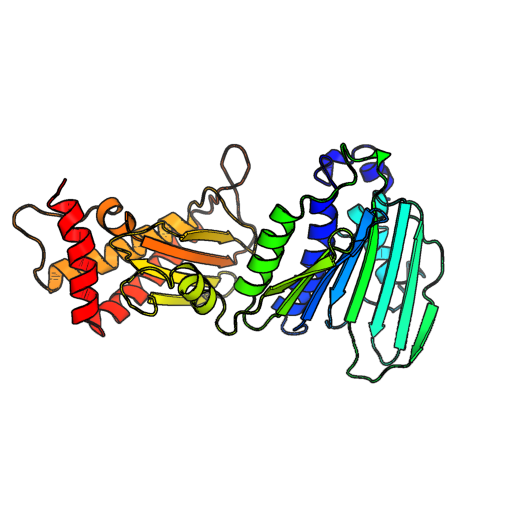37.588 1.00 30.49 393 ALA A O 1
ATOM 2469 N N . HIS A 1 369 ? 23.343 32.742 39.167 1.00 32.85 394 HIS A N 1
ATOM 2470 C CA . HIS A 1 369 ? 24.706 32.653 38.654 1.00 34.18 394 HIS A CA 1
ATOM 2471 C C . HIS A 1 369 ? 25.179 31.208 38.625 1.00 33.06 394 HIS A C 1
ATOM 2472 O O . HIS A 1 369 ? 25.576 30.699 37.579 1.00 32.71 394 HIS A O 1
ATOM 2479 N N . ASP A 1 370 ? 25.139 30.550 39.780 1.00 32.75 395 ASP A N 1
ATOM 2480 C CA . ASP A 1 370 ? 25.588 29.166 39.881 1.00 33.77 395 ASP A CA 1
ATOM 2481 C C . ASP A 1 370 ? 24.751 28.210 39.048 1.00 33.58 395 ASP A C 1
ATOM 2482 O O . ASP A 1 370 ? 25.283 27.306 38.401 1.00 31.48 395 ASP A O 1
ATOM 2487 N N . ALA A 1 371 ? 23.436 28.401 39.080 1.00 32.00 396 ALA A N 1
ATOM 2488 C CA . ALA A 1 371 ? 22.527 27.535 38.344 1.00 31.06 396 ALA A CA 1
ATOM 2489 C C . ALA A 1 371 ? 22.665 27.700 36.839 1.00 27.95 396 ALA A C 1
ATOM 2490 O O . ALA A 1 371 ? 22.727 26.716 36.108 1.00 28.00 396 ALA A O 1
ATOM 2492 N N . PHE A 1 372 ? 22.717 28.938 36.370 1.00 27.19 397 PHE A N 1
ATOM 2493 C CA . PHE A 1 372 ? 22.830 29.153 34.940 1.00 29.18 397 PHE A CA 1
ATOM 2494 C C . PHE A 1 372 ? 24.206 28.723 34.394 1.00 30.63 397 PHE A C 1
ATOM 2495 O O . PHE A 1 372 ? 24.295 28.218 33.278 1.00 29.69 397 PHE A O 1
ATOM 2503 N N . SER A 1 373 ? 25.273 28.905 35.173 1.00 32.53 398 SER A N 1
ATOM 2504 C CA . SER A 1 373 ? 26.596 28.482 34.718 1.00 33.66 398 SER A CA 1
ATOM 2505 C C . SER A 1 373 ? 26.568 26.978 34.476 1.00 33.61 398 SER A C 1
ATOM 2506 O O . SER A 1 373 ? 26.995 26.503 33.429 1.00 32.49 398 SER A O 1
ATOM 2509 N N . LEU A 1 374 ? 26.054 26.227 35.444 1.00 35.12 399 LEU A N 1
ATOM 2510 C CA . LEU A 1 374 ? 25.975 24.778 35.305 1.00 37.13 399 LEU A CA 1
ATOM 2511 C C . LEU A 1 374 ? 25.167 24.387 34.069 1.00 36.59 399 LEU A C 1
ATOM 2512 O O . LEU A 1 374 ? 25.586 23.531 33.288 1.00 36.69 399 LEU A O 1
ATOM 2517 N N . TYR A 1 375 ? 24.012 25.016 33.884 1.00 34.50 400 TYR A N 1
ATOM 2518 C CA . TYR A 1 375 ? 23.170 24.694 32.737 1.00 33.24 400 TYR A CA 1
ATOM 2519 C C . TYR A 1 375 ? 23.872 24.974 31.416 1.00 32.30 400 TYR A C 1
ATOM 2520 O O . TYR A 1 375 ? 23.852 24.144 30.507 1.00 32.92 400 TYR A O 1
ATOM 2529 N N . LEU A 1 376 ? 24.477 26.151 31.307 1.00 30.97 401 LEU A N 1
ATOM 2530 C CA . LEU A 1 376 ? 25.190 26.520 30.092 1.00 32.09 401 LEU A CA 1
ATOM 2531 C C . LEU A 1 376 ? 26.304 25.523 29.796 1.00 31.14 401 LEU A C 1
ATOM 2532 O O . LEU A 1 376 ? 26.494 25.122 28.651 1.00 32.66 401 LEU A O 1
ATOM 2537 N N . ASN A 1 377 ? 27.034 25.113 30.824 1.00 31.02 402 ASN A N 1
ATOM 2538 C CA . ASN A 1 377 ? 28.137 24.185 30.609 1.00 33.70 402 ASN A CA 1
ATOM 2539 C C . ASN A 1 377 ? 27.716 22.780 30.225 1.00 34.37 402 ASN A C 1
ATOM 2540 O O . ASN A 1 377 ? 28.517 22.017 29.689 1.00 35.49 402 ASN A O 1
ATOM 2545 N N . GLN A 1 378 ? 26.459 22.443 30.490 1.00 35.19 403 GLN A N 1
ATOM 2546 C CA . GLN A 1 378 ? 25.946 21.126 30.154 1.00 33.31 403 GLN A CA 1
ATOM 2547 C C . GLN A 1 378 ? 25.027 21.176 28.940 1.00 32.00 403 GLN A C 1
ATOM 2548 O O . GLN A 1 378 ? 24.509 20.155 28.503 1.00 31.91 403 GLN A O 1
ATOM 2554 N N . ASN A 1 379 ? 24.834 22.368 28.393 1.00 29.74 404 ASN A N 1
ATOM 2555 C CA . ASN A 1 379 ? 23.971 22.545 27.232 1.00 32.29 404 ASN A CA 1
ATOM 2556 C C . ASN A 1 379 ? 24.643 23.601 26.361 1.00 32.86 404 ASN A C 1
ATOM 2557 O O . ASN A 1 379 ? 24.090 24.676 26.115 1.00 32.17 404 ASN A O 1
ATOM 2562 N N . VAL A 1 380 ? 25.843 23.270 25.895 1.00 32.91 405 VAL A N 1
ATOM 2563 C CA . VAL A 1 380 ? 26.652 24.177 25.093 1.00 31.56 405 VAL A CA 1
ATOM 2564 C C . VAL A 1 380 ? 25.972 24.772 23.874 1.00 31.76 405 VAL A C 1
ATOM 2565 O O . VAL A 1 380 ? 25.990 25.991 23.690 1.00 31.31 405 VAL A O 1
ATOM 2569 N N . GLU A 1 381 ? 25.371 23.926 23.045 1.00 31.15 406 GLU A N 1
ATOM 2570 C CA . GLU A 1 381 ? 24.704 24.403 21.842 1.00 32.11 406 GLU A CA 1
ATOM 2571 C C . GLU A 1 381 ? 23.625 25.428 22.165 1.00 31.90 406 GLU A C 1
ATOM 2572 O O . GLU A 1 381 ? 23.585 26.506 21.576 1.00 31.05 406 GLU A O 1
ATOM 2578 N N . ILE A 1 382 ? 22.744 25.093 23.097 1.00 31.71 407 ILE A N 1
ATOM 2579 C CA . ILE A 1 382 ? 21.682 26.012 23.481 1.00 31.61 407 ILE A CA 1
ATOM 2580 C C . ILE A 1 382 ? 22.338 27.253 24.071 1.00 31.14 407 ILE A C 1
ATOM 2581 O O . ILE A 1 382 ? 21.942 28.376 23.774 1.00 31.71 407 ILE A O 1
ATOM 2586 N N . GLY A 1 383 ? 23.356 27.043 24.898 1.00 31.63 408 GLY A N 1
ATOM 2587 C CA . GLY A 1 383 ? 24.051 28.164 25.506 1.00 31.68 408 GLY A CA 1
ATOM 2588 C C . GLY A 1 383 ? 24.615 29.135 24.485 1.00 32.12 408 GLY A C 1
ATOM 2589 O O . GLY A 1 383 ? 24.515 30.352 24.663 1.00 31.33 408 GLY A O 1
ATOM 2590 N N . GLU A 1 384 ? 25.204 28.618 23.408 1.00 30.17 409 GLU A N 1
ATOM 2591 C CA . GLU A 1 384 ? 25.776 29.509 22.402 1.00 32.10 409 GLU A CA 1
ATOM 2592 C C . GLU A 1 384 ? 24.691 30.257 21.641 1.00 32.45 409 GLU A C 1
ATOM 2593 O O . GLU A 1 384 ? 24.924 31.367 21.159 1.00 32.27 409 GLU A O 1
ATOM 2599 N N . LYS A 1 385 ? 23.502 29.660 21.542 1.00 32.15 410 LYS A N 1
ATOM 2600 C CA . LYS A 1 385 ? 22.389 30.318 20.863 1.00 33.98 410 LYS A CA 1
ATOM 2601 C C . LYS A 1 385 ? 21.873 31.476 21.721 1.00 33.26 410 LYS A C 1
ATOM 2602 O O . LYS A 1 385 ? 21.477 32.519 21.197 1.00 34.34 410 LYS A O 1
ATOM 2608 N N . ILE A 1 386 ? 21.878 31.293 23.038 1.00 32.54 411 ILE A N 1
ATOM 2609 C CA . ILE A 1 386 ? 21.422 32.346 23.939 1.00 32.38 411 ILE A CA 1
ATOM 2610 C C . ILE A 1 386 ? 22.443 33.477 23.899 1.00 32.57 411 ILE A C 1
ATOM 2611 O O . ILE A 1 386 ? 22.089 34.643 23.727 1.00 32.73 411 ILE A O 1
ATOM 2616 N N . ALA A 1 387 ? 23.716 33.117 24.032 1.00 33.59 412 ALA A N 1
ATOM 2617 C CA . ALA A 1 387 ? 24.792 34.094 24.000 1.00 34.77 412 ALA A CA 1
ATOM 2618 C C . ALA A 1 387 ? 24.718 34.931 22.730 1.00 36.22 412 ALA A C 1
ATOM 2619 O O . ALA A 1 387 ? 24.912 36.151 22.765 1.00 34.39 412 ALA A O 1
ATOM 2621 N N . GLN A 1 388 ? 24.426 34.276 21.609 1.00 37.97 413 GLN A N 1
ATOM 2622 C CA . GLN A 1 388 ? 24.338 34.970 20.327 1.00 38.78 413 GLN A CA 1
ATOM 2623 C C . GLN A 1 388 ? 23.234 36.022 20.344 1.00 39.08 413 GLN A C 1
ATOM 2624 O O . GLN A 1 388 ? 23.404 37.116 19.794 1.00 38.16 413 GLN A O 1
ATOM 2630 N N . ILE A 1 389 ? 22.101 35.704 20.966 1.00 36.57 414 ILE A N 1
ATOM 2631 C CA . ILE A 1 389 ? 21.018 36.681 21.040 1.00 36.10 414 ILE A CA 1
ATOM 2632 C C . ILE A 1 389 ? 21.541 37.933 21.747 1.00 36.69 414 ILE A C 1
ATOM 2633 O O . ILE A 1 389 ? 21.305 39.060 21.301 1.00 34.88 414 ILE A O 1
ATOM 2638 N N . ALA A 1 390 ? 22.271 37.726 22.839 1.00 36.77 415 ALA A N 1
ATOM 2639 C CA . ALA A 1 390 ? 22.836 38.838 23.597 1.00 38.47 415 ALA A CA 1
ATOM 2640 C C . ALA A 1 390 ? 23.946 39.530 22.797 1.00 40.85 415 ALA A C 1
ATOM 2641 O O . ALA A 1 390 ? 24.014 40.762 22.763 1.00 41.10 415 ALA A O 1
ATOM 2643 N N . ILE A 1 391 ? 24.807 38.738 22.158 1.00 42.45 416 ILE A N 1
ATOM 2644 C CA . ILE A 1 391 ? 25.904 39.278 21.350 1.00 44.17 416 ILE A CA 1
ATOM 2645 C C . ILE A 1 391 ? 25.363 40.149 20.219 1.00 45.28 416 ILE A C 1
ATOM 2646 O O . ILE A 1 391 ? 25.915 41.208 19.928 1.00 44.08 416 ILE A O 1
ATOM 2651 N N . ASP A 1 392 ? 24.293 39.698 19.570 1.00 47.42 417 ASP A N 1
ATOM 2652 C CA . ASP A 1 392 ? 23.718 40.470 18.476 1.00 49.56 417 ASP A CA 1
ATOM 2653 C C . ASP A 1 392 ? 23.251 41.835 18.965 1.00 51.53 417 ASP A C 1
ATOM 2654 O O . ASP A 1 392 ? 23.360 42.824 18.243 1.00 51.83 417 ASP A O 1
ATOM 2659 N N . ARG A 1 393 ? 22.733 41.885 20.189 1.00 52.64 418 ARG A N 1
ATOM 2660 C CA . ARG A 1 393 ? 22.266 43.141 20.773 1.00 54.88 418 ARG A CA 1
ATOM 2661 C C . ARG A 1 393 ? 23.479 44.038 21.002 1.00 54.83 418 ARG A C 1
ATOM 2662 O O . ARG A 1 393 ? 23.479 45.209 20.634 1.00 56.34 418 ARG A O 1
ATOM 2670 N N . ALA A 1 394 ? 24.511 43.472 21.617 1.00 55.27 419 ALA A N 1
ATOM 2671 C CA . ALA A 1 394 ? 25.734 44.205 21.901 1.00 55.78 419 ALA A CA 1
ATOM 2672 C C . ALA A 1 394 ? 26.405 44.688 20.612 1.00 57.71 419 ALA A C 1
ATOM 2673 O O . ALA A 1 394 ? 26.738 45.865 20.492 1.00 58.49 419 ALA A O 1
ATOM 2675 N 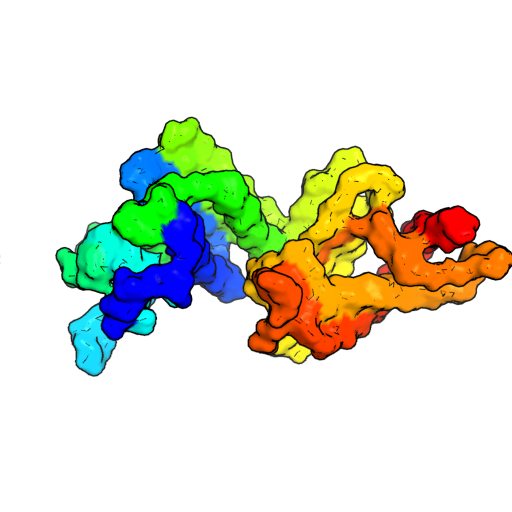N . SER A 1 395 ? 26.610 43.787 19.651 1.00 58.52 420 SER A N 1
ATOM 2676 C CA . SER A 1 395 ? 27.229 44.175 18.386 1.00 60.36 420 SER A CA 1
ATOM 2677 C C . SER A 1 395 ? 26.375 45.258 17.745 1.00 62.39 420 SER A C 1
ATOM 2678 O O . SER A 1 395 ? 26.891 46.181 17.116 1.00 63.21 420 SER A O 1
ATOM 2681 N N . ALA A 1 396 ? 25.062 45.136 17.910 1.00 64.37 421 ALA A N 1
ATOM 2682 C CA . ALA A 1 396 ? 24.127 46.114 17.370 1.00 66.70 421 ALA A CA 1
ATOM 2683 C C . ALA A 1 396 ? 23.811 47.147 18.445 1.00 68.99 421 ALA A C 1
ATOM 2684 O O . ALA A 1 396 ? 22.660 47.297 18.859 1.00 70.39 421 ALA A O 1
ATOM 2686 N N . ARG A 1 397 ? 24.845 47.849 18.900 1.00 70.35 422 ARG A N 1
ATOM 2687 C CA . ARG A 1 397 ? 24.693 48.874 19.928 1.00 71.57 422 ARG A CA 1
ATOM 2688 C C . ARG A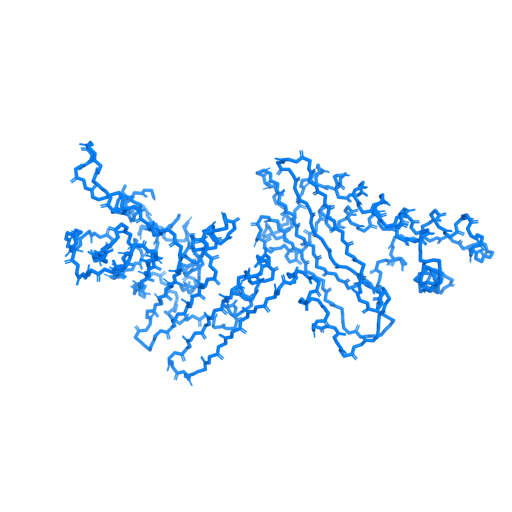 1 397 ? 25.978 49.687 20.033 1.00 71.64 422 ARG A C 1
ATOM 2689 O O . ARG A 1 397 ? 26.818 49.533 19.118 1.00 70.50 422 ARG A O 1
#